Protein AF-A0A9P9CUK7-F1 (afdb_monomer_lite)

Structure (mmCIF, N/CA/C/O backbone):
data_AF-A0A9P9CUK7-F1
#
_entry.id   AF-A0A9P9CUK7-F1
#
loop_
_atom_site.group_PDB
_atom_site.id
_atom_site.type_symbol
_atom_site.label_atom_id
_atom_site.label_alt_id
_atom_site.label_comp_id
_atom_site.label_asym_id
_atom_site.label_entity_id
_atom_site.label_seq_id
_atom_site.pdbx_PDB_ins_code
_atom_site.Cartn_x
_atom_site.Cartn_y
_atom_site.Cartn_z
_atom_site.occupancy
_atom_site.B_iso_or_equiv
_atom_site.auth_seq_id
_atom_site.auth_comp_id
_atom_site.auth_asym_id
_atom_site.auth_atom_id
_atom_site.pdbx_PDB_model_num
ATOM 1 N N . MET A 1 1 ? -12.117 -44.014 54.630 1.00 47.19 1 MET A N 1
ATOM 2 C CA . MET A 1 1 ? -13.320 -44.557 55.312 1.00 47.19 1 MET A CA 1
ATOM 3 C C . MET A 1 1 ? -13.953 -43.583 56.333 1.00 47.19 1 MET A C 1
ATOM 5 O O . MET A 1 1 ? -14.664 -44.029 57.219 1.00 47.19 1 MET A O 1
ATOM 9 N N . ALA A 1 2 ? -13.797 -42.255 56.183 1.00 46.41 2 ALA A N 1
ATOM 10 C CA . ALA A 1 2 ? -14.260 -41.249 57.161 1.00 46.41 2 ALA A CA 1
ATOM 11 C C . ALA A 1 2 ? -15.352 -40.282 56.634 1.00 46.41 2 ALA A C 1
ATOM 13 O O . ALA A 1 2 ? -15.644 -39.270 57.258 1.00 46.41 2 ALA A O 1
ATOM 14 N N . PHE A 1 3 ? -15.984 -40.589 55.494 1.00 41.88 3 PHE A N 1
ATOM 15 C CA . PHE A 1 3 ? -16.965 -39.703 54.836 1.00 41.88 3 PHE A CA 1
ATOM 16 C C . PHE A 1 3 ? -18.439 -40.100 55.034 1.00 41.88 3 PHE A C 1
ATOM 18 O O . PHE A 1 3 ? -19.334 -39.423 54.536 1.00 41.88 3 PHE A O 1
ATOM 25 N N . ARG A 1 4 ? -18.734 -41.184 55.767 1.00 44.19 4 ARG A N 1
ATOM 26 C CA . ARG A 1 4 ? -20.118 -41.675 55.943 1.00 44.19 4 ARG A CA 1
ATOM 27 C C . ARG A 1 4 ? -20.841 -41.156 57.195 1.00 44.19 4 ARG A C 1
ATOM 29 O O . ARG A 1 4 ? -22.051 -41.339 57.292 1.00 44.19 4 ARG A O 1
ATOM 36 N N . CYS A 1 5 ? -20.164 -40.451 58.109 1.00 44.69 5 CYS A N 1
ATOM 37 C CA . CYS A 1 5 ? -20.795 -39.952 59.344 1.00 44.69 5 CYS A CA 1
ATOM 38 C C . CYS A 1 5 ? -21.352 -38.519 59.261 1.00 44.69 5 CYS A C 1
ATOM 40 O O . CYS A 1 5 ? -22.267 -38.185 60.012 1.00 44.69 5 CYS A O 1
ATOM 42 N N . THR A 1 6 ? -20.906 -37.679 58.324 1.00 51.06 6 THR A N 1
ATOM 43 C CA . THR A 1 6 ? -21.360 -36.276 58.221 1.00 51.06 6 THR A CA 1
ATOM 44 C C . THR A 1 6 ? -22.703 -36.110 57.498 1.00 51.06 6 THR A C 1
ATOM 46 O O . THR A 1 6 ? -23.453 -35.180 57.795 1.00 51.06 6 THR A O 1
ATOM 49 N N . ALA A 1 7 ? -23.094 -37.050 56.630 1.00 51.31 7 ALA A N 1
ATOM 50 C CA . ALA A 1 7 ? -24.355 -36.967 55.884 1.00 51.31 7 ALA A CA 1
ATOM 51 C C . ALA A 1 7 ? -25.614 -37.152 56.763 1.00 51.31 7 ALA A C 1
ATOM 53 O O . ALA A 1 7 ? -26.655 -36.544 56.504 1.00 51.31 7 ALA A O 1
ATOM 54 N N . ARG A 1 8 ? -25.536 -37.940 57.849 1.00 54.41 8 ARG A N 1
ATOM 55 C CA . ARG A 1 8 ? -26.685 -38.172 58.752 1.00 54.41 8 ARG A CA 1
ATOM 56 C C . ARG A 1 8 ? -26.990 -36.983 59.671 1.00 54.41 8 ARG A C 1
ATOM 58 O O . ARG A 1 8 ? -28.154 -36.784 60.020 1.00 54.41 8 ARG A O 1
ATOM 65 N N . ALA A 1 9 ? -25.992 -36.169 60.019 1.00 56.12 9 ALA A N 1
ATOM 66 C CA . ALA A 1 9 ? -26.190 -34.976 60.846 1.00 56.12 9 ALA A CA 1
ATOM 67 C C . ALA A 1 9 ? -26.910 -33.851 60.075 1.00 56.12 9 ALA A C 1
ATOM 69 O O . ALA A 1 9 ? -27.809 -33.201 60.613 1.00 56.12 9 ALA A O 1
ATOM 70 N N . VAL A 1 10 ? -26.601 -33.686 58.783 1.00 60.19 10 VAL A N 1
ATOM 71 C CA . VAL A 1 10 ? -27.234 -32.669 57.922 1.00 60.19 10 VAL A CA 1
ATOM 72 C C . VAL A 1 10 ? -28.716 -32.979 57.670 1.00 60.19 10 VAL A C 1
ATOM 74 O O . VAL A 1 10 ? -29.555 -32.076 57.702 1.00 60.19 10 VAL A O 1
ATOM 77 N N . LEU A 1 11 ? -29.076 -34.257 57.505 1.00 58.12 11 LEU A N 1
ATOM 78 C CA . LEU A 1 11 ? -30.470 -34.671 57.292 1.00 58.12 11 LEU A CA 1
ATOM 79 C C . LEU A 1 11 ? -31.356 -34.465 58.533 1.00 58.12 11 LEU A C 1
ATOM 81 O O . LEU A 1 11 ? -32.484 -33.982 58.400 1.00 58.12 11 LEU A O 1
ATOM 85 N N . ARG A 1 12 ? -30.843 -34.724 59.747 1.00 57.66 12 ARG A N 1
ATOM 86 C CA . ARG A 1 12 ? -31.597 -34.455 60.989 1.00 57.66 12 ARG A CA 1
ATOM 87 C C . ARG A 1 12 ? -31.818 -32.961 61.222 1.00 57.66 12 ARG A C 1
ATOM 89 O O . ARG A 1 12 ? -32.903 -32.576 61.654 1.00 57.66 12 ARG A O 1
ATOM 96 N N . HIS A 1 13 ? -30.854 -32.113 60.857 1.00 57.06 13 HIS A N 1
ATOM 97 C CA . HIS A 1 13 ? -30.994 -30.661 60.996 1.00 57.06 13 HIS A CA 1
ATOM 98 C C . HIS A 1 13 ? -32.014 -30.056 60.007 1.00 57.06 13 HIS A C 1
ATOM 100 O O . HIS A 1 13 ? -32.641 -29.028 60.298 1.00 57.06 13 HIS A O 1
ATOM 106 N N . GLN A 1 14 ? -32.236 -30.693 58.850 1.00 57.50 14 GLN A N 1
ATOM 107 C CA . GLN A 1 14 ? -33.296 -30.279 57.925 1.00 57.50 14 GLN A CA 1
ATOM 108 C C . GLN A 1 14 ? -34.700 -30.697 58.388 1.00 57.50 14 GLN A C 1
ATOM 110 O O . GLN A 1 14 ? -35.652 -29.937 58.187 1.00 57.50 14 GLN A O 1
ATOM 115 N N . GLN A 1 15 ? -34.856 -31.854 59.040 1.00 58.97 15 GLN A N 1
ATOM 116 C CA . GLN A 1 15 ? -36.168 -32.315 59.515 1.00 58.97 15 GLN A CA 1
ATOM 117 C C . GLN A 1 15 ? -36.706 -31.483 60.692 1.00 58.97 15 GLN A C 1
ATOM 119 O O . GLN A 1 15 ? -37.885 -31.116 60.682 1.00 58.97 15 GLN A O 1
ATOM 124 N N . THR A 1 16 ? -35.864 -31.069 61.644 1.00 56.38 16 THR A N 1
ATOM 125 C CA . THR A 1 16 ? -36.287 -30.172 62.741 1.00 56.38 16 THR A CA 1
ATOM 126 C C . THR A 1 16 ? -36.657 -28.770 62.250 1.00 56.38 16 THR A C 1
ATOM 128 O O . THR A 1 16 ? -37.641 -28.196 62.724 1.00 56.38 16 THR A O 1
ATOM 131 N N . ARG A 1 17 ? -35.979 -28.238 61.219 1.00 54.94 17 ARG A N 1
ATOM 132 C CA . ARG A 1 17 ? -36.380 -26.964 60.583 1.00 54.94 17 ARG A CA 1
ATOM 133 C C . ARG A 1 17 ? -37.749 -27.037 59.897 1.00 54.94 17 ARG A C 1
ATOM 135 O O . ARG A 1 17 ? -38.489 -26.052 59.925 1.00 54.94 17 ARG A O 1
ATOM 142 N N . ARG A 1 18 ? -38.115 -28.178 59.298 1.00 57.00 18 ARG A N 1
ATOM 143 C CA . ARG A 1 18 ? -39.429 -28.351 58.643 1.00 57.00 18 ARG A CA 1
ATOM 144 C C . ARG A 1 18 ? -40.579 -28.391 59.655 1.00 57.00 18 ARG A C 1
ATOM 146 O O . ARG A 1 18 ? -41.615 -27.773 59.410 1.00 57.00 18 ARG A O 1
ATOM 153 N N . SER A 1 19 ? -40.365 -29.023 60.809 1.00 56.38 19 SER A N 1
ATOM 154 C CA . SER A 1 19 ? -41.327 -29.061 61.922 1.00 56.38 19 SER A CA 1
ATOM 155 C C . SER A 1 19 ? -41.614 -27.662 62.496 1.00 56.38 19 SER A C 1
ATOM 157 O O . SER A 1 19 ? -42.775 -27.256 62.623 1.00 56.38 19 SER A O 1
ATOM 159 N N . LEU A 1 20 ? -40.570 -26.856 62.735 1.00 53.84 20 LEU A N 1
ATOM 160 C CA . LEU A 1 20 ? -40.728 -25.507 63.296 1.00 53.84 20 LEU A CA 1
ATOM 161 C C . LEU A 1 20 ? -41.425 -24.531 62.328 1.00 53.84 20 LEU A C 1
ATOM 163 O O . LEU A 1 20 ? -42.227 -23.687 62.739 1.00 53.84 20 LEU A O 1
ATOM 167 N N . HIS A 1 21 ? -41.173 -24.665 61.021 1.00 54.78 21 HIS A N 1
ATOM 168 C CA . HIS A 1 21 ? -41.799 -23.812 60.010 1.00 54.78 21 HIS A CA 1
ATOM 169 C C . HIS A 1 21 ? -43.308 -24.039 59.857 1.00 54.78 21 HIS A C 1
ATOM 171 O O . HIS A 1 21 ? -44.014 -23.099 59.473 1.00 54.78 21 HIS A O 1
ATOM 177 N N . HIS A 1 22 ? -43.811 -25.237 60.173 1.00 55.25 22 HIS A N 1
ATOM 178 C CA . HIS A 1 22 ? -45.244 -25.526 60.125 1.00 55.25 22 HIS A CA 1
ATOM 179 C C . HIS A 1 22 ? -46.014 -24.871 61.280 1.00 55.25 22 HIS A C 1
ATOM 181 O O . HIS A 1 22 ? -47.102 -24.342 61.045 1.00 55.25 22 HIS A O 1
ATOM 187 N N . ARG A 1 23 ? -45.438 -24.797 62.490 1.00 54.28 23 ARG A N 1
ATOM 188 C CA . ARG A 1 23 ? -46.083 -24.117 63.633 1.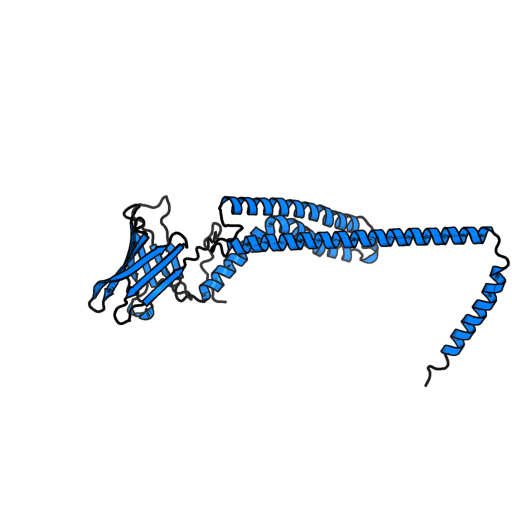00 54.28 23 ARG A CA 1
ATOM 189 C C . ARG A 1 23 ? -46.063 -22.590 63.503 1.00 54.28 23 ARG A C 1
ATOM 191 O O . ARG A 1 23 ? -47.084 -21.948 63.725 1.00 54.28 23 ARG A O 1
ATOM 198 N N . LEU A 1 24 ? -44.976 -21.999 63.003 1.00 54.16 24 LEU A N 1
ATOM 199 C CA . LEU A 1 24 ? -44.890 -20.543 62.781 1.00 54.16 24 LEU A CA 1
ATOM 200 C C . LEU A 1 24 ? -45.709 -20.034 61.579 1.00 54.16 24 LEU A C 1
ATOM 202 O O . LEU A 1 24 ? -45.851 -18.825 61.393 1.00 54.16 24 LEU A O 1
ATOM 206 N N . ARG A 1 25 ? -46.245 -20.922 60.731 1.00 51.91 25 ARG A N 1
ATOM 207 C CA . ARG A 1 25 ? -47.109 -20.535 59.601 1.00 51.91 25 ARG A CA 1
ATOM 208 C C . ARG A 1 25 ? -48.570 -20.314 59.997 1.00 51.91 25 ARG A C 1
ATOM 210 O O . ARG A 1 25 ? -49.259 -19.626 59.245 1.00 51.91 25 ARG A O 1
ATOM 217 N N . ARG A 1 26 ? -49.027 -20.857 61.133 1.00 52.88 26 ARG A N 1
ATOM 218 C CA . ARG A 1 26 ? -50.440 -20.788 61.546 1.00 52.88 26 ARG A CA 1
ATOM 219 C C . ARG A 1 26 ? -50.841 -19.476 62.234 1.00 52.88 26 ARG A C 1
ATOM 221 O O . ARG A 1 26 ? -51.997 -19.110 62.115 1.00 52.88 26 ARG A O 1
ATOM 228 N N . ASN A 1 27 ? -49.895 -18.714 62.798 1.00 52.06 27 ASN A N 1
ATOM 229 C CA . ASN A 1 27 ? -50.180 -17.448 63.506 1.00 52.06 27 ASN A CA 1
ATOM 230 C C . ASN A 1 27 ? -49.677 -16.175 62.798 1.00 52.06 27 ASN A C 1
ATOM 232 O O . ASN A 1 27 ? -49.555 -15.121 63.418 1.00 52.06 27 ASN A O 1
ATOM 236 N N . ARG A 1 28 ? -49.357 -16.224 61.496 1.00 51.94 28 ARG A N 1
ATOM 237 C CA . ARG A 1 28 ? -48.971 -14.997 60.775 1.00 51.94 28 ARG A CA 1
ATOM 238 C C . ARG A 1 28 ? -50.203 -14.187 60.406 1.00 51.94 28 ARG A C 1
ATOM 240 O O . ARG A 1 28 ? -50.990 -14.628 59.570 1.00 51.94 28 ARG A O 1
ATOM 247 N N . SER A 1 29 ? -50.306 -12.995 60.990 1.00 56.12 29 SER A N 1
ATOM 248 C CA . SER A 1 2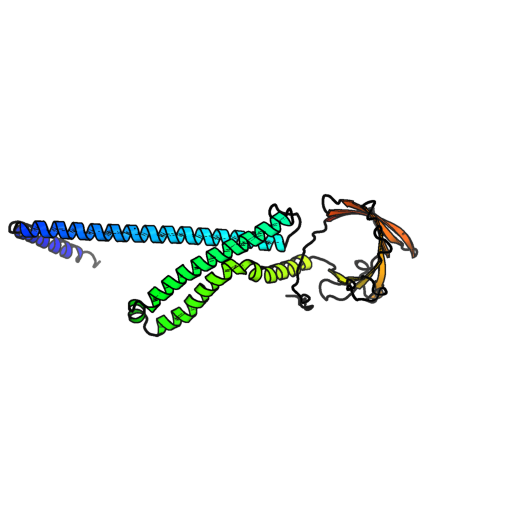9 ? -51.368 -12.040 60.693 1.00 56.12 29 SER A CA 1
ATOM 249 C C . SER A 1 29 ? -51.468 -11.764 59.178 1.00 56.12 29 SER A C 1
ATOM 251 O O . SER A 1 29 ? -50.454 -11.817 58.462 1.00 56.12 29 SER A O 1
ATOM 253 N N . PRO A 1 30 ? -52.672 -11.452 58.662 1.00 60.62 30 PRO A N 1
ATOM 254 C CA . PRO A 1 30 ? -52.911 -11.142 57.248 1.00 60.62 30 PRO A CA 1
ATOM 255 C C . PRO A 1 30 ? -51.929 -10.110 56.662 1.00 60.62 30 PRO A C 1
ATOM 257 O O . PRO A 1 30 ? -51.546 -10.206 55.492 1.00 60.62 30 PRO A O 1
ATOM 260 N N . SER A 1 31 ? -51.423 -9.186 57.488 1.00 63.22 31 SER A N 1
ATOM 261 C CA . SER A 1 31 ? -50.477 -8.145 57.071 1.00 63.22 31 SER A CA 1
ATOM 262 C C . SER A 1 31 ? -49.098 -8.689 56.659 1.00 63.22 31 SER A C 1
ATOM 264 O O . SER A 1 31 ? -48.480 -8.169 55.726 1.00 63.22 31 SER A O 1
ATOM 266 N N . GLN A 1 32 ? -48.625 -9.796 57.250 1.00 60.81 32 GLN A N 1
ATOM 267 C CA . GLN A 1 32 ? -47.345 -10.410 56.863 1.00 60.81 32 GLN A CA 1
ATOM 268 C C . GLN A 1 32 ? -47.414 -11.164 55.526 1.00 60.81 32 GLN A C 1
ATOM 270 O O . GLN A 1 32 ? -46.393 -11.287 54.839 1.00 60.81 32 GLN A O 1
ATOM 275 N N . ARG A 1 33 ? -48.593 -11.663 55.120 1.00 63.50 33 ARG A N 1
ATOM 276 C CA . ARG A 1 33 ? -48.770 -12.271 53.786 1.00 63.50 33 ARG A CA 1
ATOM 277 C C . ARG A 1 33 ? -48.726 -11.215 52.681 1.00 63.50 33 ARG A C 1
ATOM 279 O O . ARG A 1 33 ? -48.131 -11.485 51.639 1.00 63.50 33 ARG A O 1
ATOM 286 N N . SER A 1 34 ? -49.266 -10.021 52.931 1.00 71.50 34 SER A N 1
ATOM 287 C CA . SER A 1 34 ? -49.210 -8.897 51.987 1.00 71.50 34 SER A CA 1
ATOM 288 C C . SER A 1 34 ? -47.770 -8.410 51.758 1.00 71.50 34 SER A C 1
ATOM 290 O O . SER A 1 34 ? -47.295 -8.400 50.621 1.00 71.50 34 SER A O 1
ATOM 292 N N . ARG A 1 35 ? -46.996 -8.169 52.831 1.00 76.38 35 ARG A N 1
ATOM 293 C CA . ARG A 1 35 ? -45.585 -7.731 52.718 1.00 76.38 35 ARG A CA 1
ATOM 294 C C . ARG A 1 35 ? -44.698 -8.699 51.923 1.00 76.38 35 ARG A C 1
ATOM 296 O O . ARG A 1 35 ? -43.815 -8.266 51.187 1.00 76.38 35 ARG A O 1
ATOM 303 N N . ARG A 1 36 ? -44.940 -10.012 52.020 1.00 77.50 36 ARG A N 1
ATOM 304 C CA . ARG A 1 36 ? -44.187 -11.020 51.246 1.00 77.50 36 ARG A CA 1
ATOM 305 C C . ARG A 1 36 ? -44.510 -11.004 49.754 1.00 77.50 36 ARG A C 1
ATOM 307 O O . ARG A 1 36 ? -43.610 -11.268 48.962 1.00 77.50 36 ARG A O 1
ATOM 314 N N . LYS A 1 37 ? -45.757 -10.712 49.370 1.00 79.19 37 LYS A N 1
ATOM 315 C CA . LYS A 1 37 ? -46.128 -10.558 47.955 1.00 79.19 37 LYS A CA 1
ATOM 316 C C . LYS A 1 37 ? -45.458 -9.316 47.362 1.00 79.19 37 LYS A C 1
ATOM 318 O O . LYS A 1 37 ? -44.802 -9.434 46.335 1.00 79.19 37 LYS A O 1
ATOM 323 N N . VAL A 1 38 ? -45.501 -8.188 48.077 1.00 82.69 38 VAL A N 1
ATOM 324 C CA . VAL A 1 38 ? -44.847 -6.934 47.656 1.00 82.69 38 VAL A CA 1
ATOM 325 C C . VAL A 1 38 ? -43.331 -7.109 47.513 1.00 82.69 38 VAL A C 1
ATOM 327 O O . VAL A 1 38 ? -42.762 -6.731 46.494 1.00 82.69 38 VAL A O 1
ATOM 330 N N . SER A 1 39 ? -42.672 -7.763 48.476 1.00 85.56 39 SER A N 1
ATOM 331 C CA . SER A 1 39 ? -41.228 -8.035 48.404 1.00 85.56 39 SER A CA 1
ATOM 332 C C . SER A 1 39 ? -40.845 -8.926 47.212 1.00 85.56 39 SER A C 1
ATOM 334 O O . SER A 1 39 ? -39.861 -8.634 46.533 1.00 85.56 39 SER A O 1
ATOM 336 N N . ARG A 1 40 ? -41.639 -9.965 46.907 1.00 83.56 40 ARG A N 1
ATOM 337 C CA . ARG A 1 40 ? -41.408 -10.832 45.736 1.00 83.56 40 ARG A CA 1
ATOM 338 C C . ARG A 1 40 ? -41.605 -10.095 44.413 1.00 83.56 40 ARG A C 1
ATOM 340 O O . ARG A 1 40 ? -40.818 -10.288 43.488 1.00 83.56 40 ARG A O 1
ATOM 347 N N . GLN A 1 41 ? -42.619 -9.240 44.329 1.00 88.19 41 GLN A N 1
ATOM 348 C CA . GLN A 1 41 ? -42.867 -8.433 43.135 1.00 88.19 41 GLN A CA 1
ATOM 349 C C . GLN A 1 41 ? -41.724 -7.437 42.901 1.00 88.19 41 GLN A C 1
ATOM 351 O O . GLN A 1 41 ? -41.243 -7.290 41.782 1.00 88.19 41 GLN A O 1
ATOM 356 N N . LEU A 1 42 ? -41.202 -6.836 43.976 1.00 89.31 42 LEU A N 1
ATOM 357 C CA . LEU A 1 42 ? -40.056 -5.935 43.899 1.00 89.31 42 LEU A CA 1
ATOM 358 C C . LEU A 1 42 ? -38.777 -6.653 43.429 1.00 89.31 42 LEU A C 1
ATOM 360 O O . LEU A 1 42 ? -38.028 -6.092 42.630 1.00 89.31 42 LEU A O 1
ATOM 364 N N . SER A 1 43 ? -38.526 -7.889 43.886 1.00 86.94 43 SER A N 1
ATOM 365 C CA . SER A 1 43 ? -37.370 -8.677 43.428 1.00 86.94 43 SER A CA 1
ATOM 366 C C . SER A 1 43 ? -37.483 -9.095 41.961 1.00 86.94 43 SER A C 1
ATOM 368 O O . SER A 1 43 ? -36.488 -9.030 41.244 1.00 86.94 43 SER A O 1
ATOM 370 N N . LEU A 1 44 ? -38.684 -9.457 41.494 1.00 88.75 44 LEU A N 1
ATOM 371 C CA . LEU A 1 44 ? -38.923 -9.789 40.084 1.00 88.75 44 LEU A CA 1
ATOM 372 C C . LEU A 1 44 ? -38.718 -8.563 39.184 1.00 88.75 44 LEU A C 1
ATOM 374 O O . LEU A 1 44 ? -37.993 -8.647 38.198 1.00 88.75 44 LEU A O 1
ATOM 378 N N . ASN A 1 45 ? -39.234 -7.397 39.586 1.00 90.00 45 ASN A N 1
ATOM 379 C CA . ASN A 1 45 ? -39.037 -6.146 38.846 1.00 90.00 45 ASN A CA 1
ATOM 380 C C . ASN A 1 45 ? -37.569 -5.682 38.825 1.00 90.00 45 ASN A C 1
ATOM 382 O O . ASN A 1 45 ? -37.166 -4.955 37.916 1.00 90.00 45 ASN A O 1
ATOM 386 N N . ARG A 1 46 ? -36.756 -6.049 39.829 1.00 86.50 46 ARG A N 1
ATOM 387 C CA . ARG A 1 46 ? -35.301 -5.820 39.796 1.00 86.50 46 ARG A CA 1
ATOM 388 C C . ARG A 1 46 ? -34.613 -6.780 38.829 1.00 86.50 46 ARG A C 1
ATOM 390 O O . ARG A 1 46 ? -33.841 -6.315 38.003 1.00 86.50 46 ARG A O 1
ATOM 397 N N . LEU A 1 47 ? -34.927 -8.076 38.884 1.00 87.00 47 LEU A N 1
ATOM 398 C CA . LEU A 1 47 ? -34.353 -9.079 37.978 1.00 87.00 47 LEU A CA 1
ATOM 399 C C . LEU A 1 47 ? -34.681 -8.786 36.511 1.00 87.00 47 LEU A C 1
ATOM 401 O O . LEU A 1 47 ? -33.795 -8.854 35.668 1.00 87.00 47 LEU A O 1
ATOM 405 N N . GLN A 1 48 ? -35.917 -8.386 36.208 1.00 90.56 48 GLN A N 1
ATOM 406 C CA . GLN A 1 48 ? -36.312 -8.035 34.844 1.00 90.56 48 GLN A CA 1
ATOM 407 C C . GLN A 1 48 ? -35.553 -6.806 34.323 1.00 90.56 48 GLN A C 1
ATOM 409 O O . GLN A 1 48 ? -35.075 -6.828 33.194 1.00 90.56 48 GLN A O 1
ATOM 414 N N . ARG A 1 49 ? -35.365 -5.768 35.154 1.00 86.81 49 ARG A N 1
ATOM 415 C CA . ARG A 1 49 ? -34.557 -4.591 34.784 1.00 86.81 49 ARG A CA 1
ATOM 416 C C . ARG A 1 49 ? -33.084 -4.928 34.574 1.00 86.81 49 ARG A C 1
ATOM 418 O O . ARG A 1 49 ? -32.480 -4.414 33.641 1.00 86.81 49 ARG A O 1
ATOM 425 N N . VAL A 1 50 ? -32.522 -5.799 35.412 1.00 87.50 50 VAL A N 1
ATOM 426 C CA . VAL A 1 50 ? -31.138 -6.271 35.261 1.00 87.50 50 VAL A CA 1
ATOM 427 C C . VAL A 1 50 ? -30.996 -7.060 33.959 1.00 87.50 50 VAL A C 1
ATOM 429 O O . VAL A 1 50 ? -30.128 -6.736 33.157 1.00 87.50 50 VAL A O 1
ATOM 432 N N . ASN A 1 51 ? -31.888 -8.018 33.694 1.00 86.38 51 ASN A N 1
ATOM 433 C CA . ASN A 1 51 ? -31.860 -8.813 32.464 1.00 86.38 51 ASN A CA 1
ATOM 434 C C . ASN A 1 51 ? -32.022 -7.946 31.210 1.00 86.38 51 ASN A C 1
ATOM 436 O O . ASN A 1 51 ? -31.312 -8.154 30.231 1.00 86.38 51 ASN A O 1
ATOM 440 N N . GLN A 1 52 ? -32.909 -6.948 31.245 1.00 87.69 52 GLN A N 1
ATOM 441 C CA . GLN A 1 52 ? -33.082 -6.010 30.138 1.00 87.69 52 GLN A CA 1
ATOM 442 C C . GLN A 1 52 ? -31.827 -5.151 29.919 1.00 87.69 52 GLN A C 1
ATOM 444 O O . GLN A 1 52 ? -31.389 -4.983 28.784 1.00 87.69 52 GLN A O 1
ATOM 449 N N . GLY A 1 53 ? -31.205 -4.657 30.994 1.00 83.62 53 GLY A N 1
ATOM 450 C CA . GLY A 1 53 ? -29.946 -3.914 30.910 1.00 83.62 53 GLY A CA 1
ATOM 451 C C . GLY A 1 53 ? -28.806 -4.750 30.325 1.00 83.62 53 GLY A C 1
ATOM 452 O O . GLY A 1 53 ? -28.096 -4.283 29.437 1.00 83.62 53 GLY A O 1
ATOM 453 N N . VAL A 1 54 ? -28.676 -6.006 30.762 1.00 85.06 54 VAL A N 1
ATOM 454 C CA . VAL A 1 54 ? -27.683 -6.949 30.226 1.00 85.06 54 VAL A CA 1
ATOM 455 C C . VAL A 1 54 ? -27.937 -7.220 28.743 1.00 85.06 54 VAL A C 1
ATOM 457 O O . VAL A 1 54 ? -27.003 -7.151 27.950 1.00 85.06 54 VAL A O 1
ATOM 460 N N . PHE A 1 55 ? -29.189 -7.461 28.344 1.00 90.25 55 PHE A N 1
ATOM 461 C CA . PHE A 1 55 ? -29.542 -7.681 26.941 1.00 90.25 55 PHE A CA 1
ATOM 462 C C . PHE A 1 55 ? -29.164 -6.484 26.055 1.00 90.25 55 PHE A C 1
ATOM 464 O O . PHE A 1 55 ? -28.519 -6.664 25.023 1.00 90.25 55 PHE A O 1
ATOM 471 N N . HIS A 1 56 ? -29.493 -5.258 26.476 1.00 84.00 56 HIS A N 1
ATOM 472 C CA . HIS A 1 56 ? -29.122 -4.050 25.736 1.00 84.00 56 HIS A CA 1
ATOM 473 C C . HIS A 1 56 ? -27.603 -3.855 25.652 1.00 84.00 56 HIS A C 1
ATOM 475 O O . HIS A 1 56 ? -27.101 -3.488 24.591 1.00 84.00 56 HIS A O 1
ATOM 481 N N . ALA A 1 57 ? -26.866 -4.132 26.730 1.00 82.81 57 ALA A N 1
ATOM 482 C CA . ALA A 1 57 ? -25.408 -4.042 26.732 1.00 82.81 57 ALA A CA 1
ATOM 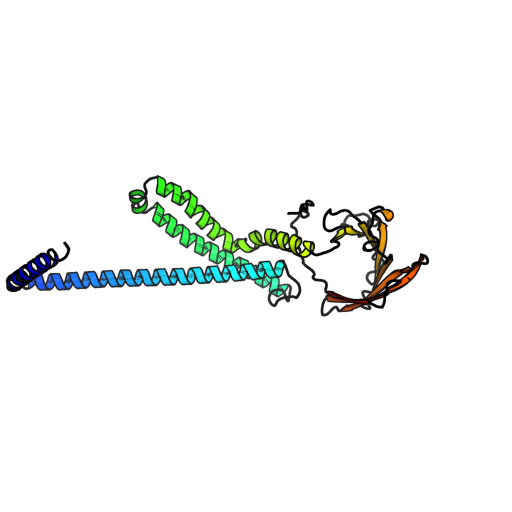483 C C . ALA A 1 57 ? -24.771 -5.041 25.753 1.00 82.81 57 ALA A C 1
ATOM 485 O O . ALA A 1 57 ? -23.902 -4.664 24.969 1.00 82.81 57 ALA A O 1
ATOM 486 N N . VAL A 1 58 ? -25.240 -6.293 25.746 1.00 87.75 58 VAL A N 1
ATOM 487 C CA . VAL A 1 58 ? -24.760 -7.322 24.811 1.00 87.75 58 VAL A CA 1
ATOM 488 C C . VAL A 1 58 ? -25.074 -6.935 23.365 1.00 87.75 58 VAL A C 1
ATOM 490 O O . VAL A 1 58 ? -24.193 -7.012 22.514 1.00 87.75 58 VAL A O 1
ATOM 493 N N . ALA A 1 59 ? -26.290 -6.462 23.081 1.00 88.25 59 ALA A N 1
ATOM 494 C CA . ALA A 1 59 ? -26.669 -6.024 21.739 1.00 88.25 59 ALA A CA 1
ATOM 495 C C . ALA A 1 59 ? -25.807 -4.846 21.244 1.00 88.25 59 ALA A C 1
ATOM 497 O O . ALA A 1 59 ? -25.345 -4.862 20.104 1.00 88.25 59 ALA A O 1
ATOM 498 N N . MET A 1 60 ? -25.539 -3.858 22.105 1.00 85.94 60 MET A N 1
ATOM 499 C CA . MET A 1 60 ? -24.657 -2.732 21.776 1.00 85.94 60 MET A CA 1
ATOM 500 C C . MET A 1 60 ? -23.215 -3.179 21.524 1.00 85.94 60 MET A C 1
ATOM 502 O O . MET A 1 60 ? -22.598 -2.706 20.573 1.00 85.94 60 MET A O 1
ATOM 506 N N . LEU A 1 61 ? -22.690 -4.116 22.320 1.00 87.69 61 LEU A N 1
ATOM 507 C CA . LEU A 1 61 ? -21.355 -4.680 22.103 1.00 87.69 61 LEU A CA 1
ATOM 508 C C . LEU A 1 61 ? -21.263 -5.427 20.770 1.00 87.69 61 LEU A C 1
ATOM 510 O O . LEU A 1 61 ? -20.309 -5.225 20.025 1.00 87.69 61 LEU A O 1
ATOM 514 N N . LEU A 1 62 ? -22.257 -6.253 20.439 1.00 91.12 62 LEU A N 1
ATOM 515 C CA . LEU A 1 62 ? -22.289 -6.971 19.163 1.00 91.12 62 LEU A CA 1
ATOM 516 C C . LEU A 1 62 ? -22.353 -6.008 17.973 1.00 91.12 62 LEU A C 1
ATOM 518 O O . LEU A 1 62 ? -21.590 -6.167 17.022 1.00 91.12 62 LEU A O 1
ATOM 522 N N . ALA A 1 63 ? -23.210 -4.986 18.044 1.00 88.44 63 ALA A N 1
ATOM 523 C CA . ALA A 1 63 ? -23.283 -3.953 17.015 1.00 88.44 63 ALA A CA 1
ATOM 524 C C . ALA A 1 63 ? -21.943 -3.216 16.869 1.00 88.44 63 ALA A C 1
ATOM 526 O O . ALA A 1 63 ? -21.452 -3.036 15.756 1.00 88.44 63 ALA A O 1
ATOM 527 N N . TYR A 1 64 ? -21.314 -2.856 17.991 1.00 88.12 64 TYR A N 1
ATOM 528 C CA . TYR A 1 64 ? -20.011 -2.203 18.016 1.00 88.12 64 TYR A CA 1
ATOM 529 C C . TYR A 1 64 ? -18.920 -3.039 17.335 1.00 88.12 64 TYR A C 1
ATOM 531 O O . TYR A 1 64 ? -18.236 -2.545 16.439 1.00 88.12 64 TYR A O 1
ATOM 539 N N . PHE A 1 65 ? -18.787 -4.318 17.699 1.00 89.88 65 PHE A N 1
ATOM 540 C CA . PHE A 1 65 ? -17.825 -5.213 17.051 1.00 89.88 65 PHE A CA 1
ATOM 541 C C . PHE A 1 65 ? -18.126 -5.403 15.561 1.00 89.88 65 PHE A C 1
ATOM 543 O O . PHE A 1 65 ? -17.192 -5.454 14.763 1.00 89.88 65 PHE A O 1
ATOM 550 N N . GLY A 1 66 ? -19.404 -5.432 15.172 1.00 92.19 66 GLY A N 1
ATOM 551 C CA . GLY A 1 66 ? -19.818 -5.445 13.769 1.00 92.19 66 GLY A CA 1
ATOM 552 C C . GLY A 1 66 ? -19.320 -4.221 12.993 1.00 92.19 66 GLY A C 1
ATOM 553 O O . GLY A 1 66 ? -18.726 -4.373 11.926 1.00 92.19 66 GLY A O 1
ATOM 554 N N . PHE A 1 67 ? -19.477 -3.014 13.548 1.00 89.50 67 PHE A N 1
ATOM 555 C CA . PHE A 1 67 ? -18.962 -1.785 12.932 1.00 89.50 67 PHE A CA 1
ATOM 556 C C . PHE A 1 67 ? -17.433 -1.761 12.852 1.00 89.50 67 PHE A C 1
ATOM 558 O O . PHE A 1 67 ? -16.879 -1.367 11.826 1.00 89.50 67 PHE A O 1
ATOM 565 N N . MET A 1 68 ? -16.742 -2.225 13.896 1.00 90.38 68 MET A N 1
ATOM 566 C CA . MET A 1 68 ? -15.278 -2.316 13.893 1.00 90.38 68 MET A CA 1
ATOM 567 C C . MET A 1 68 ? -14.768 -3.315 12.846 1.00 90.38 68 MET A C 1
ATOM 569 O O . MET A 1 68 ? -13.796 -3.026 12.150 1.00 90.38 68 MET A O 1
ATOM 573 N N . ALA A 1 69 ? -15.437 -4.461 12.688 1.00 92.06 69 ALA A N 1
ATOM 574 C CA . ALA A 1 69 ? -15.107 -5.441 11.657 1.00 92.06 69 ALA A CA 1
ATOM 575 C C . ALA A 1 69 ? -15.345 -4.879 10.248 1.00 92.06 69 ALA A C 1
ATOM 577 O O . ALA A 1 69 ? -14.479 -5.007 9.384 1.00 92.06 69 ALA A O 1
ATOM 578 N N . ALA A 1 70 ? -16.471 -4.192 10.029 1.00 90.44 70 ALA A N 1
ATOM 579 C CA . ALA A 1 70 ? -16.751 -3.517 8.764 1.00 90.44 70 ALA A CA 1
ATOM 580 C C . ALA A 1 70 ? -15.677 -2.467 8.431 1.00 90.44 70 ALA A C 1
ATOM 582 O O . ALA A 1 70 ? -15.191 -2.429 7.302 1.00 90.44 70 ALA A O 1
ATOM 583 N N . GLN A 1 71 ? -15.242 -1.674 9.418 1.00 91.56 71 GLN A N 1
ATOM 584 C CA . GLN A 1 71 ? -14.161 -0.703 9.241 1.00 91.56 71 GLN A CA 1
ATOM 585 C C . GLN A 1 71 ? -12.831 -1.374 8.888 1.00 91.56 71 GLN A C 1
ATOM 587 O O . GLN A 1 71 ? -12.127 -0.913 7.991 1.00 91.56 71 GLN A O 1
ATOM 592 N N . ALA A 1 72 ? -12.486 -2.468 9.569 1.00 91.88 72 ALA A N 1
ATOM 593 C CA . ALA A 1 72 ? -11.268 -3.220 9.287 1.00 91.88 72 ALA A CA 1
ATOM 594 C C . ALA A 1 72 ? -11.262 -3.769 7.851 1.00 91.88 72 ALA A C 1
ATOM 596 O O . ALA A 1 72 ? -10.260 -3.638 7.151 1.00 91.88 72 ALA A O 1
ATOM 597 N N . VAL A 1 73 ? -12.394 -4.309 7.388 1.00 93.31 73 VAL A N 1
ATOM 598 C CA . VAL A 1 73 ? -12.573 -4.774 6.003 1.00 93.31 73 VAL A CA 1
ATOM 599 C C . VAL A 1 73 ? -12.430 -3.615 5.009 1.00 93.31 73 VAL A C 1
ATOM 601 O O . VAL A 1 73 ? -11.764 -3.756 3.984 1.00 93.31 73 VAL A O 1
ATOM 604 N N . TRP A 1 74 ? -12.985 -2.443 5.324 1.00 91.62 74 TRP A N 1
ATOM 605 C CA . TRP A 1 74 ? -12.867 -1.246 4.486 1.00 91.62 74 TRP A CA 1
ATOM 606 C C . TRP A 1 74 ? -11.414 -0.762 4.358 1.00 91.62 74 TRP A C 1
ATOM 608 O O . TRP A 1 74 ? -10.931 -0.470 3.260 1.00 91.62 74 TRP A O 1
ATOM 618 N N . ILE A 1 75 ? -10.686 -0.716 5.477 1.00 93.38 75 ILE A N 1
ATOM 619 C CA . ILE A 1 75 ? -9.259 -0.368 5.505 1.00 93.38 75 ILE A CA 1
ATOM 620 C C . ILE A 1 75 ? -8.446 -1.406 4.730 1.00 93.38 75 ILE A C 1
ATOM 622 O O . ILE A 1 75 ? -7.577 -1.029 3.946 1.00 93.38 75 ILE A O 1
ATOM 626 N N . TYR A 1 76 ? -8.746 -2.695 4.903 1.00 93.88 76 TYR A N 1
ATOM 627 C CA . TYR A 1 76 ? -8.086 -3.774 4.174 1.00 93.88 76 TYR A CA 1
ATOM 628 C C . TYR A 1 76 ? -8.191 -3.571 2.661 1.00 93.88 76 TYR A C 1
ATOM 630 O O . TYR A 1 76 ? -7.163 -3.497 1.996 1.00 93.88 76 TYR A O 1
ATOM 638 N N . PHE A 1 77 ? -9.400 -3.377 2.122 1.00 92.38 77 PHE A N 1
ATOM 639 C CA . PHE A 1 77 ? -9.579 -3.154 0.684 1.00 92.38 77 PHE A CA 1
ATOM 640 C C . PHE A 1 77 ? -8.913 -1.867 0.196 1.00 92.38 77 PHE A C 1
ATOM 642 O O . PHE A 1 77 ? -8.389 -1.843 -0.916 1.00 92.38 77 PHE A O 1
ATOM 649 N N . TYR A 1 78 ? -8.889 -0.806 1.010 1.00 91.19 78 TYR A N 1
ATOM 650 C CA . TYR A 1 78 ? -8.151 0.411 0.671 1.00 91.19 78 TYR A CA 1
ATOM 651 C C . TYR A 1 78 ? -6.652 0.129 0.519 1.00 91.19 78 TYR A C 1
ATOM 653 O O . TYR A 1 78 ? -6.053 0.505 -0.490 1.00 91.19 78 TYR A O 1
ATOM 661 N N . VAL A 1 79 ? -6.051 -0.528 1.515 1.00 91.00 79 VAL A N 1
ATOM 662 C CA . VAL A 1 79 ? -4.616 -0.835 1.540 1.00 91.00 79 VAL A CA 1
ATOM 663 C C . VAL A 1 79 ? -4.269 -1.789 0.404 1.00 91.00 79 VAL A C 1
ATOM 665 O O . VAL A 1 79 ? -3.397 -1.479 -0.397 1.00 91.00 79 VAL A O 1
ATOM 668 N N . ASP A 1 80 ? -4.999 -2.890 0.270 1.00 89.50 80 ASP A N 1
ATOM 669 C CA . ASP A 1 80 ? -4.782 -3.896 -0.767 1.00 89.50 80 ASP A CA 1
ATOM 670 C C . ASP A 1 80 ? -4.926 -3.320 -2.187 1.00 89.50 80 ASP A C 1
ATOM 672 O O . ASP A 1 80 ? -4.126 -3.618 -3.066 1.00 89.50 80 ASP A O 1
ATOM 676 N N . THR A 1 81 ? -5.887 -2.423 -2.419 1.00 86.00 81 THR A N 1
ATOM 677 C CA . THR A 1 81 ? -6.041 -1.745 -3.720 1.00 86.00 81 THR A CA 1
ATOM 678 C C . THR A 1 81 ? -4.957 -0.689 -3.967 1.00 86.00 81 THR A C 1
ATOM 680 O O . THR A 1 81 ? -4.616 -0.402 -5.111 1.00 86.00 81 THR A O 1
ATOM 683 N N . SER A 1 82 ? -4.404 -0.099 -2.905 1.00 84.12 82 SER A N 1
ATOM 684 C CA . SER A 1 82 ? -3.307 0.872 -3.011 1.00 84.12 82 SER A CA 1
ATOM 685 C C . SER A 1 82 ? -1.948 0.201 -3.237 1.00 84.12 82 SER A C 1
ATOM 687 O O . SER A 1 82 ? -1.060 0.815 -3.820 1.00 84.12 82 SER A O 1
ATOM 689 N N . VAL A 1 83 ? -1.783 -1.027 -2.744 1.00 80.94 83 VAL A N 1
ATOM 690 C CA . VAL A 1 83 ? -0.574 -1.852 -2.889 1.00 80.94 83 VAL A CA 1
ATOM 691 C C . VAL A 1 83 ? -0.608 -2.595 -4.229 1.00 80.94 83 VAL A C 1
ATOM 693 O O . VAL A 1 83 ? 0.362 -2.545 -4.973 1.00 80.94 83 VAL A O 1
ATOM 696 N N . HIS A 1 84 ? -1.760 -3.172 -4.588 1.00 78.19 84 HIS A N 1
ATOM 697 C CA . HIS A 1 84 ? -1.994 -3.900 -5.840 1.00 78.19 84 HIS A CA 1
ATOM 698 C C . HIS A 1 84 ? -3.079 -3.198 -6.678 1.00 78.19 84 HIS A C 1
ATOM 700 O O . HIS A 1 84 ? -4.239 -3.632 -6.706 1.00 78.19 84 HIS A O 1
ATOM 706 N N . PRO A 1 85 ? -2.759 -2.076 -7.342 1.00 65.56 85 PRO A N 1
ATOM 707 C CA . PRO A 1 85 ? -3.734 -1.337 -8.146 1.00 65.56 85 PRO A CA 1
ATOM 708 C C . PRO A 1 85 ? -4.110 -2.050 -9.455 1.00 65.56 85 PRO A C 1
ATOM 710 O O . PRO A 1 85 ? -5.149 -1.722 -10.032 1.00 65.56 85 PRO A O 1
ATOM 713 N N . ILE A 1 86 ? -3.299 -3.009 -9.913 1.00 65.75 86 ILE A N 1
ATOM 714 C CA . ILE A 1 86 ? -3.534 -3.809 -11.118 1.00 65.75 86 ILE A CA 1
ATOM 715 C C . ILE A 1 86 ? -3.626 -5.297 -10.733 1.00 65.75 86 ILE A C 1
ATOM 717 O O . ILE A 1 86 ? -2.833 -5.744 -9.910 1.00 65.75 86 ILE A O 1
ATOM 721 N N . PRO A 1 87 ? -4.571 -6.067 -11.309 1.00 70.69 87 PRO A N 1
ATOM 722 C CA . PRO A 1 87 ? -5.662 -5.598 -12.165 1.00 70.69 87 PRO A CA 1
ATOM 723 C C . PRO A 1 87 ? -6.645 -4.698 -11.392 1.00 70.69 87 PRO A C 1
ATOM 725 O O . PRO A 1 87 ? -6.837 -4.900 -10.189 1.00 70.69 87 PRO A O 1
ATOM 728 N N . PRO A 1 88 ? -7.287 -3.713 -12.053 1.00 69.31 88 PRO A N 1
ATOM 729 C CA . PRO A 1 88 ? -8.284 -2.876 -11.401 1.00 69.31 88 PRO A CA 1
ATOM 730 C C . PRO A 1 88 ? -9.400 -3.735 -10.795 1.00 69.31 88 PRO A C 1
ATOM 732 O O . PRO A 1 88 ? -10.114 -4.459 -11.488 1.00 69.31 88 PRO A O 1
ATOM 735 N N . LYS A 1 89 ? -9.561 -3.639 -9.480 1.00 82.69 89 LYS A N 1
ATOM 736 C CA . LYS A 1 89 ? -10.679 -4.185 -8.714 1.00 82.69 89 LYS A CA 1
ATOM 737 C C . LYS A 1 89 ? -11.911 -3.304 -8.925 1.00 82.69 89 LYS A C 1
ATOM 739 O O . LYS A 1 89 ? -11.838 -2.167 -9.395 1.00 82.69 89 LYS A O 1
ATOM 744 N N . PHE A 1 90 ? -13.082 -3.797 -8.522 1.00 84.19 90 PHE A N 1
ATOM 745 C CA . PHE A 1 90 ? -14.339 -3.046 -8.639 1.00 84.19 90 PHE A CA 1
ATOM 746 C C . PHE A 1 90 ? -14.229 -1.611 -8.077 1.00 84.19 90 PHE A C 1
ATOM 748 O O . PHE A 1 90 ? -14.698 -0.655 -8.701 1.00 84.19 90 PHE A O 1
ATOM 755 N N . ILE A 1 91 ? -13.527 -1.460 -6.950 1.00 83.38 91 ILE A N 1
ATOM 756 C CA . ILE A 1 91 ? -13.373 -0.211 -6.195 1.00 83.38 91 ILE A CA 1
ATOM 757 C C . ILE A 1 91 ? -12.486 0.823 -6.916 1.00 83.38 91 ILE A C 1
ATOM 759 O O . ILE A 1 91 ? -12.800 2.012 -6.882 1.00 83.38 91 ILE A O 1
ATOM 763 N N . ASN A 1 92 ? -11.416 0.404 -7.602 1.00 83.00 92 ASN A N 1
ATOM 764 C CA . ASN A 1 92 ? -10.507 1.294 -8.346 1.00 83.00 92 ASN A CA 1
ATOM 765 C C . ASN A 1 92 ? -10.665 1.213 -9.872 1.00 83.00 92 ASN A C 1
ATOM 767 O O . ASN A 1 92 ? -9.856 1.781 -10.599 1.00 83.00 92 ASN A O 1
ATOM 771 N N . SER A 1 93 ? -11.733 0.578 -10.362 1.00 79.00 93 SER A N 1
ATOM 772 C CA . SER A 1 93 ? -12.047 0.480 -11.796 1.00 79.00 93 SER A CA 1
ATOM 773 C C . SER A 1 93 ? -12.125 1.833 -12.516 1.00 79.00 93 SER A C 1
ATOM 775 O O . SER A 1 93 ? -11.873 1.909 -13.713 1.00 79.00 93 SER A O 1
ATOM 777 N N . THR A 1 94 ? -12.460 2.916 -11.805 1.00 79.06 94 THR A N 1
ATOM 778 C CA . THR A 1 94 ? -12.380 4.288 -12.328 1.00 79.06 94 THR A CA 1
ATOM 779 C C . THR A 1 94 ? -11.855 5.244 -11.261 1.00 79.06 94 THR A C 1
ATOM 781 O O . THR A 1 94 ? -12.065 5.033 -10.063 1.00 79.06 94 THR A O 1
ATOM 784 N N . LYS A 1 95 ? -11.247 6.361 -11.688 1.00 77.81 95 LYS A N 1
ATOM 785 C CA . LYS A 1 95 ? -10.801 7.435 -10.781 1.00 77.81 95 LYS A CA 1
ATOM 786 C C . LYS A 1 95 ? -11.945 7.976 -9.913 1.00 77.81 95 LYS A C 1
ATOM 788 O O . LYS A 1 95 ? -11.738 8.248 -8.734 1.00 77.81 95 LYS A O 1
ATOM 793 N N . ALA A 1 96 ? -13.147 8.106 -10.480 1.00 79.75 96 ALA A N 1
ATOM 794 C CA . ALA A 1 96 ? -14.325 8.586 -9.760 1.00 79.75 96 ALA A CA 1
ATOM 795 C C . ALA A 1 96 ? -14.764 7.608 -8.657 1.00 79.75 96 ALA A C 1
ATOM 797 O O . ALA A 1 96 ? -14.991 8.035 -7.526 1.00 79.75 96 ALA A O 1
ATOM 798 N N . ARG A 1 97 ? -14.813 6.298 -8.953 1.00 82.50 97 ARG A N 1
ATOM 799 C CA . ARG A 1 97 ? -15.132 5.258 -7.957 1.00 82.50 97 ARG A CA 1
ATOM 800 C C . ARG A 1 97 ? -14.100 5.205 -6.839 1.00 82.50 97 ARG A C 1
ATOM 802 O O . ARG A 1 97 ? -14.486 5.191 -5.674 1.00 82.50 97 ARG A O 1
ATOM 809 N N . TRP A 1 98 ? -12.814 5.274 -7.186 1.00 87.88 98 TRP A N 1
ATOM 810 C CA . TRP A 1 98 ? -11.745 5.332 -6.194 1.00 87.88 98 TRP A CA 1
ATOM 811 C C . TRP A 1 98 ? -11.887 6.561 -5.291 1.00 87.88 98 TRP A C 1
ATOM 813 O O . TRP A 1 98 ? -11.898 6.437 -4.071 1.00 87.88 98 TRP A O 1
ATOM 823 N N . SER A 1 99 ? -12.083 7.746 -5.874 1.00 84.94 99 SER A N 1
ATOM 824 C CA . SER A 1 99 ? -12.258 8.982 -5.104 1.00 84.94 99 SER A CA 1
ATOM 825 C C . SER A 1 99 ? -13.476 8.924 -4.177 1.00 84.94 99 SER A C 1
ATOM 827 O O . SER A 1 99 ? -13.384 9.347 -3.026 1.00 84.94 99 SER A O 1
ATOM 829 N N . ALA A 1 100 ? -14.604 8.390 -4.655 1.00 91.00 100 ALA A N 1
ATOM 830 C CA . ALA A 1 100 ? -15.815 8.229 -3.854 1.00 91.00 100 ALA A CA 1
ATOM 831 C C . ALA A 1 100 ? -15.605 7.237 -2.701 1.00 91.00 100 ALA A C 1
ATOM 833 O O . ALA A 1 100 ? -15.999 7.517 -1.571 1.00 91.00 100 ALA A O 1
ATOM 834 N N . TYR A 1 101 ? -14.934 6.113 -2.966 1.00 92.25 101 TYR A N 1
ATOM 835 C CA . TYR A 1 101 ? -14.592 5.119 -1.953 1.00 92.25 101 TYR A CA 1
ATOM 836 C C . TYR A 1 101 ? -13.713 5.705 -0.845 1.00 92.25 101 TYR A C 1
ATOM 838 O O . TYR A 1 101 ? -14.006 5.531 0.338 1.00 92.25 101 TYR A O 1
ATOM 846 N N . VAL A 1 102 ? -12.667 6.445 -1.223 1.00 90.31 102 VAL A N 1
ATOM 847 C CA . VAL A 1 102 ? -11.760 7.106 -0.277 1.00 90.31 102 VAL A CA 1
ATOM 848 C C . VAL A 1 102 ? -12.497 8.161 0.548 1.00 90.31 102 VAL A C 1
ATOM 850 O O . VAL A 1 102 ? -12.341 8.198 1.767 1.00 90.31 102 VAL A O 1
ATOM 853 N N . ALA A 1 103 ? -13.338 8.986 -0.083 1.00 92.62 103 ALA A N 1
ATOM 854 C CA . ALA A 1 103 ? -14.147 9.976 0.625 1.00 92.62 103 ALA A CA 1
ATOM 855 C C . ALA A 1 103 ? -15.102 9.317 1.633 1.00 92.62 103 ALA A C 1
ATOM 857 O O . ALA A 1 103 ? -15.153 9.730 2.792 1.00 92.62 103 ALA A O 1
ATOM 858 N N . PHE A 1 104 ? -15.809 8.259 1.226 1.00 93.19 104 PHE A N 1
ATOM 859 C CA . PHE A 1 104 ? -16.728 7.536 2.103 1.00 93.19 104 PHE A CA 1
ATOM 860 C C . PHE A 1 104 ? -16.001 6.878 3.279 1.00 93.19 104 PHE A C 1
ATOM 862 O O . PHE A 1 104 ? -16.471 6.968 4.410 1.00 93.19 104 PHE A O 1
ATOM 869 N N . MET A 1 105 ? -14.826 6.289 3.038 1.00 91.88 105 MET A N 1
ATOM 870 C CA . MET A 1 105 ? -13.985 5.720 4.091 1.00 91.88 105 MET A CA 1
ATOM 871 C C . MET A 1 105 ? -13.632 6.766 5.158 1.00 91.88 105 MET A C 1
ATOM 873 O O . MET A 1 105 ? -13.724 6.470 6.348 1.00 91.88 105 MET A O 1
ATOM 877 N N . TYR A 1 106 ? -13.270 7.992 4.759 1.00 90.50 106 TYR A N 1
ATOM 878 C CA . TYR A 1 106 ? -12.974 9.068 5.712 1.00 90.50 106 TYR A CA 1
ATOM 879 C C . TYR A 1 106 ? -14.208 9.549 6.468 1.00 90.50 106 TYR A C 1
ATOM 881 O O . TYR A 1 106 ? -14.130 9.745 7.678 1.00 90.50 106 TYR A O 1
ATOM 889 N N . VAL A 1 107 ? -15.343 9.722 5.786 1.00 93.06 107 VAL A N 1
ATOM 890 C CA . VAL A 1 107 ? -16.598 10.140 6.428 1.00 93.06 107 VAL A CA 1
ATOM 891 C C . VAL A 1 107 ? -17.046 9.097 7.451 1.00 93.06 107 VAL A C 1
ATOM 893 O O . VAL A 1 107 ? -17.304 9.432 8.605 1.00 93.06 107 VAL A O 1
ATOM 896 N N . PHE A 1 108 ? -17.088 7.825 7.056 1.00 91.94 108 PHE A N 1
ATOM 897 C CA . PHE A 1 108 ? -17.487 6.734 7.937 1.00 91.94 108 PHE A CA 1
ATOM 898 C C . PHE A 1 108 ? -16.489 6.539 9.089 1.00 91.94 108 PHE A C 1
ATOM 900 O O . PHE A 1 108 ? -16.898 6.428 10.245 1.00 91.94 108 PHE A O 1
ATOM 907 N N . GLY A 1 109 ? -15.185 6.604 8.800 1.00 92.62 109 GLY A N 1
ATOM 908 C CA . GLY A 1 109 ? -14.132 6.587 9.811 1.00 92.62 109 GLY A CA 1
ATOM 909 C C . GLY A 1 109 ? -14.285 7.716 10.831 1.00 92.62 109 GLY A C 1
ATOM 910 O O . GLY A 1 109 ? -14.230 7.457 12.027 1.00 92.62 109 GLY A O 1
ATOM 911 N N . ALA A 1 110 ? -14.563 8.946 10.387 1.00 92.94 110 ALA A N 1
ATOM 912 C CA . ALA A 1 110 ? -14.784 10.087 11.273 1.00 92.94 110 ALA A CA 1
ATOM 913 C C . ALA A 1 110 ? -16.024 9.910 12.162 1.00 92.94 110 ALA A C 1
ATOM 915 O O . ALA A 1 110 ? -15.959 10.172 13.363 1.00 92.94 110 ALA A O 1
ATOM 916 N N . LEU A 1 111 ? -17.142 9.425 11.610 1.00 92.69 111 LEU A N 1
ATOM 917 C CA . LEU A 1 111 ? -18.348 9.137 12.395 1.00 92.69 111 LEU A CA 1
ATOM 918 C C . LEU A 1 111 ? -18.084 8.071 13.467 1.00 92.69 111 LEU A C 1
ATOM 920 O O . LEU A 1 111 ? -18.493 8.242 14.617 1.00 92.69 111 LEU A O 1
ATOM 924 N N . LEU A 1 112 ? -17.357 7.004 13.119 1.00 92.12 112 LEU A N 1
ATOM 925 C CA . LEU A 1 112 ? -16.982 5.954 14.066 1.00 92.12 112 LEU A CA 1
ATOM 926 C C . LEU A 1 112 ? -15.997 6.468 15.127 1.00 92.12 112 LEU A C 1
ATOM 928 O O . LEU A 1 112 ? -16.125 6.116 16.298 1.00 92.12 112 LEU A O 1
ATOM 932 N N . SER A 1 113 ? -15.068 7.353 14.754 1.00 93.19 113 SER A N 1
ATOM 933 C CA . SER A 1 113 ? -14.201 8.066 15.696 1.00 93.19 113 SER A CA 1
ATOM 934 C C . SER A 1 113 ? -15.023 8.874 16.701 1.00 93.19 113 SER A C 1
ATOM 936 O O . SER A 1 113 ? -14.836 8.706 17.904 1.00 93.19 113 SER A O 1
ATOM 938 N N . PHE A 1 114 ? -15.981 9.692 16.253 1.00 92.12 114 PHE A N 1
ATOM 939 C CA . PHE A 1 114 ? -16.861 10.436 17.163 1.00 92.12 114 PHE A CA 1
ATOM 940 C C . PHE A 1 114 ? -17.654 9.507 18.085 1.00 92.12 114 PHE A C 1
ATOM 942 O O . PHE A 1 114 ? -17.706 9.741 19.291 1.00 92.12 114 PHE A O 1
ATOM 949 N N . PHE A 1 115 ? -18.218 8.423 17.549 1.00 90.50 115 PHE A N 1
ATOM 950 C CA . PHE A 1 115 ? -18.911 7.421 18.356 1.00 90.50 115 PHE A CA 1
ATOM 951 C C . PHE A 1 115 ? -17.994 6.821 19.435 1.00 90.50 115 PHE A C 1
ATOM 953 O O . PHE A 1 115 ? -18.371 6.769 20.606 1.00 90.50 115 PHE A O 1
ATOM 960 N N . ASN A 1 116 ? -16.766 6.447 19.068 1.00 90.94 116 ASN A N 1
ATOM 961 C CA . ASN A 1 116 ? -15.767 5.924 19.998 1.00 90.94 116 ASN A CA 1
ATOM 962 C C . ASN A 1 116 ? -15.390 6.946 21.065 1.00 90.94 116 ASN A C 1
ATOM 964 O O . ASN A 1 116 ? -15.296 6.587 22.236 1.00 90.94 116 ASN A O 1
ATOM 968 N N . PHE A 1 117 ? -15.231 8.217 20.698 1.00 88.50 117 PHE A N 1
ATOM 969 C CA . PHE A 1 117 ? -14.963 9.282 21.659 1.00 88.50 117 PHE A CA 1
ATOM 970 C C . PHE A 1 117 ? -16.059 9.372 22.724 1.00 88.50 117 PHE A C 1
ATOM 972 O O . PHE A 1 117 ? -15.753 9.393 23.914 1.00 88.50 117 PHE A O 1
ATOM 979 N N . PHE A 1 118 ? -17.333 9.366 22.322 1.00 88.75 118 PHE A N 1
ATOM 980 C CA . PHE A 1 118 ? -18.443 9.411 23.275 1.00 88.75 118 PHE A CA 1
ATOM 981 C C . PHE A 1 118 ? -18.543 8.135 24.112 1.00 88.75 118 PHE A C 1
ATOM 983 O O . PHE A 1 118 ? -18.721 8.218 25.327 1.00 88.75 118 PHE A O 1
ATOM 990 N N . LEU A 1 119 ? -18.389 6.959 23.497 1.00 87.75 119 LEU A N 1
ATOM 991 C CA . LEU A 1 119 ? -18.448 5.679 24.198 1.00 87.75 119 LEU A CA 1
ATOM 992 C C . LEU A 1 119 ? -17.334 5.578 25.247 1.00 87.75 119 LEU A C 1
ATOM 994 O O . LEU A 1 119 ? -17.614 5.431 26.437 1.00 87.75 119 LEU A O 1
ATOM 998 N N . TRP A 1 120 ? -16.077 5.722 24.833 1.00 85.31 120 TRP A N 1
ATOM 999 C CA . TRP A 1 120 ? -14.926 5.620 25.728 1.00 85.31 120 TRP A CA 1
ATOM 1000 C C . TRP A 1 120 ? -14.844 6.787 26.709 1.00 85.31 120 TRP A C 1
ATOM 1002 O O . TRP A 1 120 ? -14.508 6.575 27.872 1.00 85.31 120 TRP A O 1
ATOM 1012 N N . GLY A 1 121 ? -15.221 7.995 26.286 1.00 83.88 121 GLY A N 1
ATOM 1013 C CA . GLY A 1 121 ? -15.332 9.162 27.157 1.00 83.88 121 GLY A CA 1
ATOM 1014 C C . GLY A 1 121 ? -16.381 8.968 28.251 1.00 83.88 121 GLY A C 1
ATOM 1015 O O . GLY A 1 121 ? -16.124 9.301 29.405 1.00 83.88 121 GLY A O 1
ATOM 1016 N N . SER A 1 122 ? -17.526 8.355 27.933 1.00 84.06 122 SER A N 1
ATOM 1017 C CA . SER A 1 122 ? -18.550 8.029 28.932 1.00 84.06 122 SER A CA 1
ATOM 1018 C C . SER A 1 122 ? -18.071 6.968 29.927 1.00 84.06 122 SER A C 1
ATOM 1020 O O . SER A 1 122 ? -18.269 7.132 31.130 1.00 84.06 122 SER A O 1
ATOM 1022 N N . ILE A 1 123 ? -17.369 5.928 29.460 1.00 82.44 123 ILE A N 1
ATOM 1023 C CA . ILE A 1 123 ? -16.774 4.897 30.324 1.00 82.44 123 ILE A CA 1
ATOM 1024 C C . ILE A 1 123 ? -15.715 5.518 31.237 1.00 82.44 123 ILE A C 1
ATOM 1026 O O . ILE A 1 123 ? -15.728 5.269 32.440 1.00 82.44 123 ILE A O 1
ATOM 1030 N N . ALA A 1 124 ? -14.834 6.358 30.689 1.00 79.62 124 ALA A N 1
ATOM 1031 C CA . ALA A 1 124 ? -13.811 7.059 31.455 1.00 79.62 124 ALA A CA 1
ATOM 1032 C C . ALA A 1 124 ? -14.427 8.008 32.487 1.00 79.62 124 ALA A C 1
ATOM 1034 O O . ALA A 1 124 ? -14.015 7.995 33.643 1.00 79.62 124 ALA A O 1
ATOM 1035 N N . MET A 1 125 ? -15.457 8.772 32.113 1.00 80.88 125 MET A N 1
ATOM 1036 C CA . MET A 1 125 ? -16.161 9.650 33.045 1.00 80.88 125 MET A CA 1
ATOM 1037 C C . MET A 1 125 ? -16.825 8.846 34.167 1.00 80.88 125 MET A C 1
ATOM 1039 O O . MET A 1 125 ? -16.680 9.197 35.332 1.00 80.88 125 MET A O 1
ATOM 1043 N N . VAL A 1 126 ? -17.488 7.728 33.859 1.00 80.94 126 VAL A N 1
ATOM 1044 C CA . VAL A 1 126 ? -18.077 6.855 34.886 1.00 80.94 126 VAL A CA 1
ATOM 1045 C C . VAL A 1 126 ? -16.997 6.257 35.790 1.00 80.94 126 VAL A C 1
ATOM 1047 O O . VAL A 1 126 ? -17.174 6.264 37.005 1.00 80.94 126 VAL A O 1
ATOM 1050 N N . ALA A 1 127 ? -15.880 5.787 35.233 1.00 73.88 127 ALA A N 1
ATOM 1051 C CA . ALA A 1 127 ? -14.784 5.192 35.995 1.00 73.88 127 ALA A CA 1
ATOM 1052 C C . ALA A 1 127 ? -14.078 6.201 36.917 1.00 73.88 127 ALA A C 1
ATOM 1054 O O . ALA A 1 127 ? -13.716 5.858 38.040 1.00 73.88 127 ALA A O 1
ATOM 1055 N N . VAL A 1 128 ? -13.907 7.448 36.466 1.00 73.81 128 VAL A N 1
ATOM 1056 C CA . VAL A 1 128 ? -13.224 8.507 37.224 1.00 73.81 128 VAL A CA 1
ATOM 1057 C C . VAL A 1 128 ? -14.164 9.188 38.224 1.00 73.81 128 VAL A C 1
ATOM 1059 O O . VAL A 1 128 ? -13.762 9.455 39.356 1.00 73.81 128 VAL A O 1
ATOM 1062 N N . CYS A 1 129 ? -15.413 9.470 37.838 1.00 73.62 129 CYS A N 1
ATOM 1063 C CA . CYS A 1 129 ? -16.371 10.183 38.688 1.00 73.62 129 CYS A CA 1
ATOM 1064 C C . CYS A 1 129 ? -17.074 9.279 39.706 1.00 73.62 129 CYS A C 1
ATOM 1066 O O . CYS A 1 129 ? -17.517 9.781 40.740 1.00 73.62 129 CYS A O 1
ATOM 1068 N N . ARG A 1 130 ? -17.202 7.965 39.462 1.00 70.44 130 ARG A N 1
ATOM 1069 C CA . ARG A 1 130 ? -17.759 7.052 40.471 1.00 70.44 130 ARG A CA 1
ATOM 1070 C C . ARG A 1 130 ? -16.660 6.576 41.415 1.00 70.44 130 ARG A C 1
ATOM 1072 O O . ARG A 1 130 ? -15.788 5.795 41.046 1.00 70.44 130 ARG A O 1
ATOM 1079 N N . CYS A 1 131 ? -16.756 7.012 42.671 1.00 54.66 131 CYS A N 1
ATOM 1080 C CA . CYS A 1 131 ? -15.822 6.688 43.755 1.00 54.66 131 CYS A CA 1
ATOM 1081 C C . CYS A 1 131 ? -15.622 5.180 44.007 1.00 54.66 131 CYS A C 1
ATOM 1083 O O . CYS A 1 131 ? -14.627 4.805 44.621 1.00 54.66 131 CYS A O 1
ATOM 1085 N N . GLU A 1 132 ? -16.504 4.312 43.500 1.00 60.00 132 GLU A N 1
ATOM 1086 C CA . GLU A 1 132 ? -16.424 2.853 43.670 1.00 60.00 132 GLU A CA 1
ATOM 1087 C C . GLU A 1 132 ? -15.135 2.245 43.089 1.00 60.00 132 GLU A C 1
ATOM 1089 O O . GLU A 1 132 ? -14.614 1.266 43.627 1.00 60.00 132 GLU A O 1
ATOM 1094 N N . PHE A 1 133 ? -14.576 2.819 42.017 1.00 58.09 133 PHE A 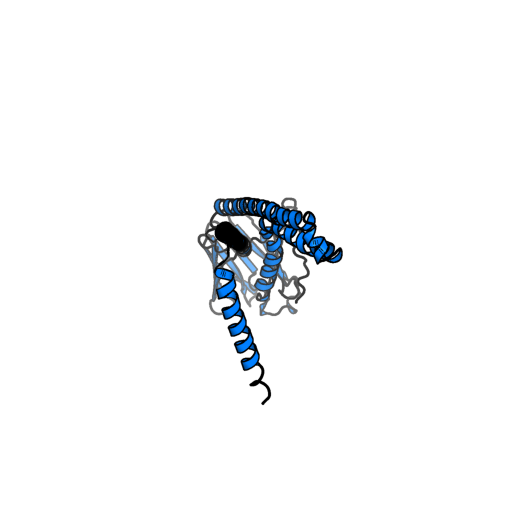N 1
ATOM 1095 C CA . PHE A 1 133 ? -13.320 2.318 41.441 1.00 58.09 133 PHE A CA 1
ATOM 1096 C C . PHE A 1 133 ? -12.106 2.704 42.299 1.00 58.09 133 PHE A C 1
ATOM 1098 O O . PHE A 1 133 ? -11.184 1.907 42.498 1.00 58.09 133 PHE A O 1
ATOM 1105 N N . ARG A 1 134 ? -12.149 3.913 42.875 1.00 59.59 134 ARG A N 1
ATOM 1106 C CA . ARG A 1 134 ? -11.121 4.444 43.779 1.00 59.59 134 ARG A CA 1
ATOM 1107 C C . ARG A 1 134 ? -11.063 3.668 45.095 1.00 59.59 134 ARG A C 1
ATOM 1109 O O . ARG A 1 134 ? -9.972 3.500 45.633 1.00 59.59 134 ARG A O 1
ATOM 1116 N N . GLU A 1 135 ? -12.202 3.199 45.600 1.00 68.94 135 GLU A N 1
ATOM 1117 C CA . GLU A 1 135 ? -12.262 2.403 46.833 1.00 68.94 135 GLU A CA 1
ATOM 1118 C C . GLU A 1 135 ? -11.694 0.989 46.650 1.00 68.94 135 GLU A C 1
ATOM 1120 O O . GLU A 1 135 ? -10.974 0.512 47.522 1.00 68.94 135 GLU A O 1
ATOM 1125 N N . ASN A 1 136 ? -11.940 0.341 45.505 1.00 70.00 136 ASN A N 1
ATOM 1126 C CA . ASN A 1 136 ? -11.523 -1.049 45.284 1.00 70.00 136 ASN A CA 1
ATOM 1127 C C . ASN A 1 136 ? -10.063 -1.213 44.826 1.00 70.00 136 ASN A C 1
ATOM 1129 O O . ASN A 1 136 ? -9.428 -2.204 45.175 1.00 70.00 136 ASN A O 1
ATOM 1133 N N . PHE A 1 137 ? -9.513 -0.264 44.057 1.00 69.44 137 PHE A N 1
ATOM 1134 C CA . PHE A 1 137 ? -8.153 -0.377 43.496 1.00 69.44 137 PHE A CA 1
ATOM 1135 C C . PHE A 1 137 ? -7.175 0.707 43.981 1.00 69.44 137 PHE A C 1
ATOM 1137 O O . PHE A 1 137 ? -6.000 0.718 43.595 1.00 69.44 137 PHE A O 1
ATOM 1144 N N . GLY A 1 138 ? -7.637 1.626 44.835 1.00 78.94 138 GLY A N 1
ATOM 1145 C CA . GLY A 1 138 ? -6.820 2.700 45.391 1.00 78.94 138 GLY A CA 1
ATOM 1146 C C . GLY A 1 138 ? -6.222 3.636 44.331 1.00 78.94 138 GLY A C 1
ATOM 1147 O O . GLY A 1 138 ? -6.673 3.719 43.188 1.00 78.94 138 GLY A O 1
ATOM 1148 N N . LYS A 1 139 ? -5.159 4.360 44.710 1.00 78.00 139 LYS A N 1
ATOM 1149 C CA . LYS A 1 139 ? -4.432 5.271 43.801 1.00 78.00 139 LYS A CA 1
ATOM 1150 C C . LYS A 1 139 ? -3.773 4.534 42.627 1.00 78.00 139 LYS A C 1
ATOM 1152 O O . LYS A 1 139 ? -3.657 5.105 41.548 1.00 78.00 139 LYS A O 1
ATOM 1157 N N . PHE A 1 140 ? -3.371 3.278 42.830 1.00 79.00 140 PHE A N 1
ATOM 1158 C CA . PHE A 1 140 ? -2.711 2.462 41.810 1.00 79.00 140 PHE A CA 1
ATOM 1159 C C . PHE A 1 140 ? -3.650 2.124 40.643 1.00 79.00 140 PHE A C 1
ATOM 1161 O O . PHE A 1 140 ? -3.257 2.266 39.488 1.00 79.00 140 PHE A O 1
ATOM 1168 N N . GLY A 1 141 ? -4.913 1.778 40.925 1.00 79.50 141 GLY A N 1
ATOM 1169 C CA . GLY A 1 141 ? -5.917 1.519 39.888 1.00 79.50 141 GLY A CA 1
ATOM 1170 C C . GLY A 1 141 ? -6.178 2.713 38.975 1.00 79.50 141 GLY A C 1
ATOM 1171 O O . GLY A 1 141 ? -6.260 2.548 37.762 1.00 79.50 141 GLY A O 1
ATOM 1172 N N . ASN A 1 142 ? -6.233 3.925 39.537 1.00 77.44 142 ASN A N 1
ATOM 1173 C CA . ASN A 1 142 ? -6.417 5.145 38.746 1.00 77.44 142 ASN A CA 1
ATOM 1174 C C . ASN A 1 142 ? -5.225 5.421 37.822 1.00 77.44 142 ASN A C 1
ATOM 1176 O O . ASN A 1 142 ? -5.420 5.790 36.667 1.00 77.44 142 ASN A O 1
ATOM 1180 N N . VAL A 1 143 ? -3.996 5.221 38.307 1.00 82.50 143 VAL A N 1
ATOM 1181 C CA . VAL A 1 143 ? -2.789 5.391 37.483 1.00 82.50 143 VAL A CA 1
ATOM 1182 C C . VAL A 1 143 ? -2.765 4.363 36.352 1.00 82.50 143 VAL A C 1
ATOM 1184 O O . VAL A 1 143 ? -2.560 4.735 35.200 1.00 82.50 143 VAL A O 1
ATOM 1187 N N . LEU A 1 144 ? -3.053 3.092 36.651 1.00 82.25 144 LEU A N 1
ATOM 1188 C CA . LEU A 1 144 ? -3.119 2.036 35.640 1.00 82.25 144 LEU A CA 1
ATOM 1189 C C . LEU A 1 144 ? -4.212 2.312 34.596 1.00 82.25 144 LEU A C 1
ATOM 1191 O O . LEU A 1 144 ? -3.975 2.146 33.402 1.00 82.25 144 LEU A O 1
ATOM 1195 N N . PHE A 1 145 ? -5.384 2.787 35.026 1.00 82.12 145 PHE A N 1
ATOM 1196 C CA . PHE A 1 145 ? -6.467 3.183 34.126 1.00 82.12 145 PHE A CA 1
ATOM 1197 C C . PHE A 1 145 ? -6.023 4.299 33.171 1.00 82.12 145 PHE A C 1
ATOM 1199 O O . PHE A 1 145 ? -6.204 4.177 31.961 1.00 82.12 145 PHE A O 1
ATOM 1206 N N . CYS A 1 146 ? -5.382 5.351 33.685 1.00 83.12 146 CYS A N 1
ATOM 1207 C CA . CYS A 1 146 ? -4.879 6.443 32.853 1.00 83.12 146 CYS A CA 1
ATOM 1208 C C . CYS A 1 146 ? -3.779 5.993 31.881 1.00 83.12 146 CYS A C 1
ATOM 1210 O O . CYS A 1 146 ? -3.749 6.468 30.752 1.00 83.12 146 CYS A O 1
ATOM 1212 N N . ILE A 1 147 ? -2.894 5.079 32.287 1.00 88.44 147 ILE A N 1
ATOM 1213 C CA . ILE A 1 147 ? -1.781 4.617 31.442 1.00 88.44 147 ILE A CA 1
ATOM 1214 C C . ILE A 1 147 ? -2.242 3.613 30.380 1.00 88.44 147 ILE A C 1
ATOM 1216 O O . ILE A 1 147 ? -1.677 3.584 29.295 1.00 88.44 147 ILE A O 1
ATOM 1220 N N . VAL A 1 148 ? -3.255 2.790 30.660 1.00 86.94 148 VAL A N 1
ATOM 1221 C CA . VAL A 1 148 ? -3.674 1.715 29.744 1.00 86.94 148 VAL A CA 1
ATOM 1222 C C . VAL A 1 148 ? -4.920 2.098 28.952 1.00 86.94 148 VAL A C 1
ATOM 1224 O O . VAL A 1 148 ? -4.934 1.994 27.728 1.00 86.94 148 VAL A O 1
ATOM 1227 N N . ILE A 1 149 ? -5.973 2.566 29.624 1.00 83.50 149 ILE A N 1
ATOM 1228 C CA . ILE A 1 149 ? -7.279 2.773 28.988 1.00 83.50 149 ILE A CA 1
ATOM 1229 C C . ILE A 1 149 ? -7.303 4.051 28.154 1.00 83.50 149 ILE A C 1
ATOM 1231 O O . ILE A 1 149 ? -7.871 4.028 27.065 1.00 83.50 149 ILE A O 1
ATOM 1235 N N . LEU A 1 150 ? -6.671 5.145 28.600 1.00 84.69 150 LEU A N 1
ATOM 1236 C CA . LEU A 1 150 ? -6.655 6.383 27.806 1.00 84.69 150 LEU A CA 1
ATOM 1237 C C . LEU A 1 150 ? -5.915 6.218 26.470 1.00 84.69 150 LEU A C 1
ATOM 1239 O O . LEU A 1 150 ? -6.481 6.640 25.462 1.00 84.69 150 LEU A O 1
ATOM 1243 N N . PRO A 1 151 ? -4.732 5.573 26.387 1.00 89.25 151 PRO A N 1
ATOM 1244 C CA . PRO A 1 151 ? -4.100 5.324 25.092 1.00 89.25 151 PRO A CA 1
ATOM 1245 C C . PRO A 1 151 ? -4.916 4.404 24.189 1.00 89.25 151 PRO A C 1
ATOM 1247 O O . PRO A 1 151 ? -4.981 4.654 22.989 1.00 89.25 151 PRO A O 1
ATOM 1250 N N . ILE A 1 152 ? -5.584 3.384 24.741 1.00 87.19 152 ILE A N 1
ATOM 1251 C CA . ILE A 1 152 ? -6.489 2.528 23.961 1.00 87.19 152 ILE A CA 1
ATOM 1252 C C . ILE A 1 152 ? -7.665 3.352 23.431 1.00 87.19 152 ILE A C 1
ATOM 1254 O O . ILE A 1 152 ? -7.942 3.304 22.238 1.00 87.19 152 ILE A O 1
ATOM 1258 N N . ALA A 1 153 ? -8.324 4.146 24.276 1.00 86.06 153 ALA A N 1
ATOM 1259 C CA . ALA A 1 153 ? -9.433 5.009 23.873 1.00 86.06 153 ALA A CA 1
ATOM 1260 C C . ALA A 1 153 ? -9.004 6.021 22.800 1.00 86.06 153 ALA A C 1
ATOM 1262 O O . ALA A 1 153 ? -9.695 6.195 21.797 1.00 86.06 153 ALA A O 1
ATOM 1263 N N . TRP A 1 154 ? -7.833 6.636 22.974 1.00 89.00 154 TRP A N 1
ATOM 1264 C CA . TRP A 1 154 ? -7.231 7.527 21.987 1.00 89.00 154 TRP A CA 1
ATOM 1265 C C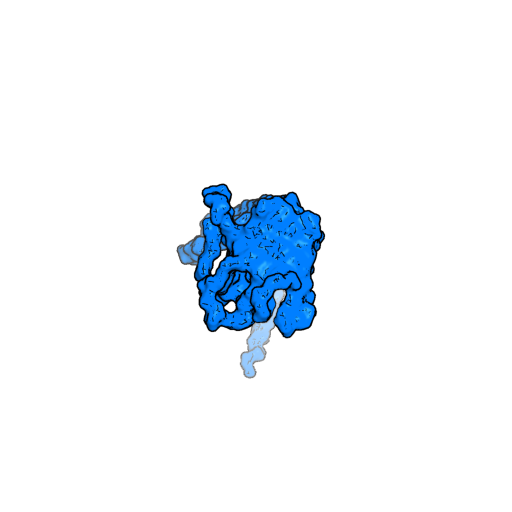 . TRP A 1 154 ? -6.944 6.804 20.670 1.00 89.00 154 TRP A C 1
ATOM 1267 O O . TRP A 1 154 ? -7.284 7.299 19.598 1.00 89.00 154 TRP A O 1
ATOM 1277 N N . TRP A 1 155 ? -6.379 5.600 20.729 1.00 90.31 155 TRP A N 1
ATOM 1278 C CA . TRP A 1 155 ? -6.125 4.798 19.539 1.00 90.31 155 TRP A CA 1
ATOM 1279 C C . TRP A 1 155 ? -7.424 4.416 18.827 1.00 90.31 155 TRP A C 1
ATOM 1281 O O . TRP A 1 155 ? -7.525 4.569 17.614 1.00 90.31 155 TRP A O 1
ATOM 1291 N N . MET A 1 156 ? -8.457 4.003 19.566 1.00 88.81 156 MET A N 1
ATOM 1292 C CA . MET A 1 156 ? -9.779 3.708 19.005 1.00 88.81 156 MET A CA 1
ATOM 1293 C C . MET A 1 156 ? -10.483 4.954 18.455 1.00 88.81 156 MET A C 1
ATOM 1295 O O . MET A 1 156 ? -11.355 4.823 17.598 1.00 88.81 156 MET A O 1
ATOM 1299 N N . PHE A 1 157 ? -10.100 6.153 18.894 1.00 90.31 157 PHE A N 1
ATOM 1300 C CA . PHE A 1 157 ? -10.539 7.411 18.299 1.00 90.31 157 PHE A CA 1
ATOM 1301 C C . PHE A 1 157 ? -9.799 7.718 16.991 1.00 90.31 157 PHE A C 1
ATOM 1303 O O . PHE A 1 157 ? -10.431 8.024 15.986 1.00 90.31 157 PHE A O 1
ATOM 1310 N N . VAL A 1 158 ? -8.471 7.616 16.963 1.00 92.00 158 VAL A N 1
ATOM 1311 C CA . VAL A 1 158 ? -7.660 7.993 15.790 1.00 92.00 158 VAL A CA 1
ATOM 1312 C C . VAL A 1 158 ? -7.744 6.951 14.670 1.00 92.00 158 VAL A C 1
ATOM 1314 O O . VAL A 1 158 ? -7.818 7.296 13.489 1.00 92.00 158 VAL A O 1
ATOM 1317 N N . TYR A 1 159 ? -7.743 5.667 15.022 1.00 92.56 159 TYR A N 1
ATOM 1318 C CA . TYR A 1 159 ? -7.594 4.570 14.070 1.00 92.56 159 TYR A CA 1
ATOM 1319 C C . TYR A 1 159 ? -8.727 4.463 13.033 1.00 92.56 159 TYR A C 1
ATOM 1321 O O . TYR A 1 159 ? -8.416 4.245 11.866 1.00 92.56 159 TYR A O 1
ATOM 1329 N N . PRO A 1 160 ? -10.019 4.654 13.353 1.00 92.44 160 PRO A N 1
ATOM 1330 C CA . PRO A 1 160 ? -11.062 4.609 12.330 1.00 92.44 160 PRO A CA 1
ATOM 1331 C C . PRO A 1 160 ? -10.873 5.654 11.222 1.00 92.44 160 PRO A C 1
ATOM 1333 O O . PRO A 1 160 ? -10.974 5.315 10.047 1.00 92.44 160 PRO A O 1
ATOM 1336 N N . ALA A 1 161 ? -10.531 6.897 11.566 1.00 90.94 161 ALA A N 1
ATOM 1337 C CA . ALA A 1 161 ? -10.348 7.968 10.586 1.00 90.94 161 ALA A CA 1
ATOM 1338 C C . ALA A 1 161 ? -9.004 7.893 9.837 1.00 90.94 161 ALA A C 1
ATOM 1340 O O . ALA A 1 161 ? -8.937 8.207 8.647 1.00 90.94 161 ALA A O 1
ATOM 1341 N N . PHE A 1 162 ? -7.926 7.477 10.511 1.00 92.75 162 PHE A N 1
ATOM 1342 C CA . PHE A 1 162 ? -6.561 7.561 9.973 1.00 92.75 162 PHE A CA 1
ATOM 1343 C C . PHE A 1 162 ? -5.869 6.210 9.765 1.00 92.75 162 PHE A C 1
ATOM 1345 O O . PHE A 1 162 ? -4.787 6.168 9.182 1.00 92.75 162 PHE A O 1
ATOM 1352 N N . GLY A 1 163 ? -6.477 5.099 10.179 1.00 90.81 163 GLY A N 1
ATOM 1353 C CA . GLY A 1 163 ? -5.870 3.764 10.182 1.00 90.81 163 GLY A CA 1
ATOM 1354 C C . GLY A 1 163 ? -5.376 3.326 8.809 1.00 90.81 163 GLY A C 1
ATOM 1355 O O . GLY A 1 163 ? -4.266 2.816 8.693 1.00 90.81 163 GLY A O 1
ATOM 1356 N N . ALA A 1 164 ? -6.129 3.638 7.754 1.00 89.69 164 ALA A N 1
ATOM 1357 C CA . ALA A 1 164 ? -5.710 3.415 6.373 1.00 89.69 164 ALA A CA 1
ATOM 1358 C C . ALA A 1 164 ? -4.385 4.116 6.026 1.00 89.69 164 ALA A C 1
ATOM 1360 O O . ALA A 1 164 ? -3.502 3.502 5.436 1.00 89.69 164 ALA A O 1
ATOM 1361 N N . LYS A 1 165 ? -4.205 5.379 6.434 1.00 88.50 165 LYS A N 1
ATOM 1362 C CA . LYS A 1 165 ? -2.959 6.131 6.203 1.00 88.50 165 LYS A CA 1
ATOM 1363 C C . LYS A 1 165 ? -1.808 5.657 7.085 1.00 88.50 165 LYS A C 1
ATOM 1365 O O . LYS A 1 165 ? -0.666 5.748 6.662 1.00 88.50 165 LYS A O 1
ATOM 1370 N N . ILE A 1 166 ? -2.100 5.173 8.289 1.00 90.75 166 ILE A N 1
ATOM 1371 C CA . ILE A 1 166 ? -1.086 4.655 9.217 1.00 90.75 166 ILE A CA 1
ATOM 1372 C C . ILE A 1 166 ? -0.544 3.308 8.721 1.00 90.75 166 ILE A C 1
ATOM 1374 O O . ILE A 1 166 ? 0.658 3.068 8.770 1.00 90.75 166 ILE A O 1
ATOM 1378 N N . ILE A 1 167 ? -1.427 2.434 8.229 1.00 90.25 167 ILE A N 1
ATOM 1379 C CA . ILE A 1 167 ? -1.075 1.077 7.785 1.00 90.25 167 ILE A CA 1
ATOM 1380 C C . ILE A 1 167 ? -0.482 1.070 6.377 1.00 90.25 167 ILE A C 1
ATOM 1382 O O . ILE A 1 167 ? 0.326 0.199 6.064 1.00 90.25 167 ILE A O 1
ATOM 1386 N N . LEU A 1 168 ? -0.853 2.023 5.521 1.00 87.56 168 LEU A N 1
ATOM 1387 C CA . LEU A 1 168 ? -0.424 1.997 4.129 1.00 87.56 168 LEU A CA 1
ATOM 1388 C C . LEU A 1 168 ? 1.114 2.026 3.962 1.00 87.56 168 LEU A C 1
ATOM 1390 O O . LEU A 1 168 ? 1.615 1.114 3.310 1.00 87.56 168 LEU A O 1
ATOM 1394 N N . PRO A 1 169 ? 1.890 2.949 4.569 1.00 86.94 169 PRO A N 1
ATOM 1395 C CA . PRO A 1 169 ? 3.344 2.981 4.398 1.00 86.94 169 PRO A CA 1
ATOM 1396 C C . PRO A 1 169 ? 4.075 1.683 4.780 1.00 86.94 169 PRO A C 1
ATOM 1398 O O . PRO A 1 169 ? 4.875 1.215 3.971 1.00 86.94 169 PRO A O 1
ATOM 1401 N N . PRO A 1 170 ? 3.836 1.050 5.951 1.00 87.31 170 PRO A N 1
ATOM 1402 C CA . PRO A 1 170 ? 4.522 -0.196 6.283 1.00 87.31 170 PRO A CA 1
ATOM 1403 C C . PRO A 1 170 ? 4.112 -1.355 5.371 1.00 87.31 170 PRO A C 1
ATOM 1405 O O . PRO A 1 170 ? 4.958 -2.186 5.052 1.00 87.31 170 PRO A O 1
ATOM 1408 N N . VAL A 1 171 ? 2.855 -1.415 4.916 1.00 86.25 171 VAL A N 1
ATOM 1409 C CA . VAL A 1 171 ? 2.421 -2.467 3.981 1.00 86.25 171 VAL A CA 1
ATOM 1410 C C . VAL A 1 171 ? 3.010 -2.242 2.592 1.00 86.25 171 VAL A C 1
ATOM 1412 O O . VAL A 1 171 ? 3.497 -3.195 1.998 1.00 86.25 171 VAL A O 1
ATOM 1415 N N . GLN A 1 172 ? 3.043 -1.001 2.103 1.00 79.81 172 GLN A N 1
ATOM 1416 C CA . GLN A 1 172 ? 3.706 -0.666 0.842 1.00 79.81 172 GLN A CA 1
ATOM 1417 C C . GLN A 1 172 ? 5.194 -0.991 0.894 1.00 79.81 172 GLN A C 1
ATOM 1419 O O . GLN A 1 172 ? 5.719 -1.618 -0.017 1.00 79.81 172 GLN A O 1
ATOM 1424 N N . ARG A 1 173 ? 5.858 -0.633 1.998 1.00 78.69 173 ARG A N 1
ATOM 1425 C CA . ARG A 1 173 ? 7.257 -0.982 2.239 1.00 78.69 173 ARG A CA 1
ATOM 1426 C C . ARG A 1 173 ? 7.458 -2.497 2.204 1.00 78.69 173 ARG A C 1
ATOM 1428 O O . ARG A 1 173 ? 8.367 -2.977 1.544 1.00 78.69 173 ARG A O 1
ATOM 1435 N N . ARG A 1 174 ? 6.608 -3.251 2.902 1.00 82.19 174 ARG A N 1
ATOM 1436 C CA . ARG A 1 174 ? 6.686 -4.713 2.958 1.00 82.19 174 ARG A CA 1
ATOM 1437 C C . ARG A 1 174 ? 6.464 -5.368 1.593 1.00 82.19 174 ARG A C 1
ATOM 1439 O O . ARG A 1 174 ? 7.206 -6.282 1.262 1.00 82.19 174 ARG A O 1
ATOM 1446 N N . ALA A 1 175 ? 5.460 -4.920 0.843 1.00 73.69 175 ALA A N 1
ATOM 1447 C CA . ALA A 1 175 ? 5.189 -5.417 -0.502 1.00 73.69 175 ALA A CA 1
ATOM 1448 C C . ALA A 1 175 ? 6.368 -5.118 -1.435 1.00 73.69 175 ALA A C 1
ATOM 1450 O O . ALA A 1 175 ? 6.881 -6.024 -2.074 1.00 73.69 175 ALA A O 1
ATOM 1451 N N . PHE A 1 176 ? 6.895 -3.890 -1.390 1.00 69.00 176 PHE A N 1
ATOM 1452 C CA . PHE A 1 176 ? 8.084 -3.516 -2.151 1.00 69.00 176 PHE A CA 1
ATOM 1453 C C . PHE A 1 176 ? 9.277 -4.442 -1.872 1.00 69.00 176 PHE A C 1
ATOM 1455 O O . PHE A 1 176 ? 9.885 -4.930 -2.816 1.00 69.00 176 PHE A O 1
ATOM 1462 N N . PHE A 1 177 ? 9.596 -4.727 -0.605 1.00 67.56 177 PHE A N 1
ATOM 1463 C CA . PHE A 1 177 ? 10.731 -5.602 -0.292 1.00 67.56 177 PHE A CA 1
ATOM 1464 C C . PHE A 1 177 ? 10.484 -7.059 -0.699 1.00 67.56 177 PHE A C 1
ATOM 1466 O O . PHE A 1 177 ? 11.313 -7.641 -1.386 1.00 67.56 177 PHE A O 1
ATOM 1473 N N . HIS A 1 178 ? 9.334 -7.639 -0.352 1.00 64.62 178 HIS A N 1
ATOM 1474 C CA . HIS A 1 178 ? 9.107 -9.066 -0.594 1.00 64.62 178 HIS A CA 1
ATOM 1475 C C . HIS A 1 178 ? 8.779 -9.428 -2.042 1.00 64.62 178 HIS A C 1
ATOM 1477 O O . HIS A 1 178 ? 9.105 -10.537 -2.461 1.00 64.62 178 HIS A O 1
ATOM 1483 N N . ASP A 1 179 ? 8.170 -8.527 -2.812 1.00 60.88 179 ASP A N 1
ATOM 1484 C CA . ASP A 1 179 ? 7.937 -8.787 -4.233 1.00 60.88 179 ASP A CA 1
ATOM 1485 C C . ASP A 1 179 ? 9.252 -8.663 -5.024 1.00 60.88 179 ASP A C 1
ATOM 1487 O O . ASP A 1 179 ? 9.502 -9.456 -5.936 1.00 60.88 179 ASP A O 1
ATOM 1491 N N . CYS A 1 180 ? 10.145 -7.746 -4.620 1.00 58.38 180 CYS A N 1
ATOM 1492 C CA . CYS A 1 180 ? 11.449 -7.552 -5.264 1.00 58.38 180 CYS A CA 1
ATOM 1493 C C . CYS A 1 180 ? 12.506 -8.601 -4.872 1.00 58.38 180 CYS A C 1
ATOM 1495 O O . CYS A 1 180 ? 13.414 -8.838 -5.664 1.00 58.38 180 CYS A O 1
ATOM 1497 N N . ASP A 1 181 ? 12.391 -9.263 -3.711 1.00 57.25 181 ASP A N 1
ATOM 1498 C CA . ASP A 1 181 ? 13.359 -10.277 -3.238 1.00 57.25 181 ASP A CA 1
ATOM 1499 C C . ASP A 1 181 ? 13.548 -11.447 -4.227 1.00 57.25 181 ASP A C 1
ATOM 1501 O O . ASP A 1 181 ? 14.583 -12.115 -4.234 1.00 57.25 181 ASP A O 1
ATOM 1505 N N . SER A 1 182 ? 12.549 -11.711 -5.076 1.00 59.44 182 SER A N 1
ATOM 1506 C CA . SER A 1 182 ? 12.593 -12.798 -6.060 1.00 59.44 182 SER A CA 1
ATOM 1507 C C . SER A 1 182 ? 13.212 -12.406 -7.409 1.00 59.44 182 SER A C 1
ATOM 1509 O O . SER A 1 182 ? 13.402 -13.272 -8.267 1.00 59.44 182 SER A O 1
ATOM 1511 N N . TRP A 1 183 ? 13.509 -11.122 -7.640 1.00 64.38 183 TRP A N 1
ATOM 1512 C CA . TRP A 1 183 ? 13.885 -10.626 -8.966 1.00 64.38 183 TRP A CA 1
ATOM 1513 C C . TRP A 1 183 ? 15.405 -10.536 -9.108 1.00 64.38 183 TRP A C 1
ATOM 1515 O O . TRP A 1 183 ? 16.112 -10.011 -8.253 1.00 64.38 183 TRP A O 1
ATOM 1525 N N . ALA A 1 184 ? 15.930 -11.040 -10.227 1.00 63.66 184 ALA A N 1
ATOM 1526 C CA . ALA A 1 184 ? 17.373 -11.067 -10.475 1.00 63.66 184 ALA A CA 1
ATOM 1527 C C . ALA A 1 184 ? 17.983 -9.664 -10.679 1.00 63.66 184 ALA A C 1
ATOM 1529 O O . ALA A 1 184 ? 19.177 -9.472 -10.442 1.00 63.66 184 ALA A O 1
ATOM 1530 N N . ALA A 1 185 ? 17.175 -8.692 -11.108 1.00 69.69 185 ALA A N 1
ATOM 1531 C CA . ALA A 1 185 ? 17.589 -7.319 -11.365 1.00 69.69 185 ALA A CA 1
ATOM 1532 C C . ALA A 1 185 ? 16.470 -6.339 -10.996 1.00 69.69 185 ALA A C 1
ATOM 1534 O O . ALA A 1 185 ? 15.287 -6.646 -11.156 1.00 69.69 185 ALA A O 1
ATOM 1535 N N . GLN A 1 186 ? 16.859 -5.152 -10.541 1.00 77.88 186 GLN A N 1
ATOM 1536 C CA . GLN A 1 186 ? 15.962 -4.024 -10.311 1.00 77.88 186 GLN A CA 1
ATOM 1537 C C . GLN A 1 186 ? 16.254 -2.931 -11.342 1.00 77.88 186 GLN A C 1
ATOM 1539 O O . GLN A 1 186 ? 17.369 -2.829 -11.854 1.00 77.88 186 GLN A O 1
ATOM 1544 N N . VAL A 1 187 ? 15.246 -2.125 -11.674 1.00 80.62 187 VAL A N 1
ATOM 1545 C CA . VAL A 1 187 ? 15.391 -1.010 -12.618 1.00 80.62 187 VAL A CA 1
ATOM 1546 C C . VAL A 1 187 ? 14.965 0.275 -11.933 1.00 80.62 187 VAL A C 1
ATOM 1548 O O . VAL A 1 187 ? 13.814 0.418 -11.523 1.00 80.62 187 VAL A O 1
ATOM 1551 N N . VAL A 1 188 ? 15.894 1.218 -11.830 1.00 81.56 188 VAL A N 1
ATOM 1552 C CA . VAL A 1 188 ? 15.643 2.564 -11.323 1.00 81.56 188 VAL A CA 1
ATOM 1553 C C . VAL A 1 188 ? 15.431 3.487 -12.515 1.00 81.56 188 VAL A C 1
ATOM 1555 O O . VAL A 1 188 ? 16.321 3.656 -13.348 1.00 81.56 188 VAL A O 1
ATOM 1558 N N . LEU A 1 189 ? 14.239 4.070 -12.610 1.00 84.06 189 LEU A N 1
ATOM 1559 C CA . LEU A 1 189 ? 13.918 5.073 -13.621 1.00 84.06 189 LEU A CA 1
ATOM 1560 C C . LEU A 1 189 ? 14.250 6.457 -13.065 1.00 84.06 189 LEU A C 1
ATOM 1562 O O . LEU A 1 189 ? 13.575 6.938 -12.155 1.00 84.06 189 LEU A O 1
ATOM 1566 N N . ASP A 1 190 ? 15.278 7.083 -13.622 1.00 83.44 190 ASP A N 1
ATOM 1567 C CA . ASP A 1 190 ? 15.668 8.455 -13.327 1.00 83.44 190 ASP A CA 1
ATOM 1568 C C . ASP A 1 190 ? 15.089 9.382 -14.401 1.00 83.44 190 ASP A C 1
ATOM 1570 O O . ASP A 1 190 ? 15.480 9.347 -15.572 1.00 83.44 190 ASP A O 1
ATOM 1574 N N . ALA A 1 191 ? 14.075 10.155 -14.023 1.00 81.25 191 ALA A N 1
ATOM 1575 C CA . ALA A 1 191 ? 13.363 11.038 -14.932 1.00 81.25 191 ALA A CA 1
ATOM 1576 C C . ALA A 1 191 ? 13.838 12.480 -14.757 1.00 81.25 191 ALA A C 1
ATOM 1578 O O . ALA A 1 191 ? 13.943 12.976 -13.636 1.00 81.25 191 ALA A O 1
ATOM 1579 N N . ARG A 1 192 ? 14.024 13.184 -15.875 1.00 82.50 192 ARG A N 1
ATOM 1580 C CA . ARG A 1 192 ? 14.323 14.613 -15.873 1.00 82.50 192 ARG A CA 1
ATOM 1581 C C . ARG A 1 192 ? 13.193 15.385 -15.192 1.00 82.50 192 ARG A C 1
ATOM 1583 O O . ARG A 1 192 ? 12.005 15.181 -15.472 1.00 82.50 192 ARG A O 1
ATOM 1590 N N . GLY A 1 193 ? 13.565 16.313 -14.328 1.00 75.62 193 GLY A N 1
ATOM 1591 C CA . GLY A 1 193 ? 12.656 17.272 -13.734 1.00 75.62 193 GLY A CA 1
ATOM 1592 C C . GLY A 1 193 ? 12.147 18.286 -14.758 1.00 75.62 193 GLY A C 1
ATOM 1593 O O . GLY A 1 193 ? 12.775 18.569 -15.775 1.00 75.62 193 GLY A O 1
ATOM 1594 N N . TYR A 1 194 ? 11.008 18.911 -14.455 1.00 76.38 194 TYR A N 1
ATOM 1595 C CA . TYR A 1 194 ? 10.418 19.961 -15.301 1.00 76.38 194 TYR A CA 1
ATOM 1596 C C . TYR A 1 194 ? 11.337 21.183 -15.497 1.00 76.38 194 TYR A C 1
ATOM 1598 O O . TYR A 1 194 ? 11.189 21.924 -16.465 1.00 76.38 194 TYR A O 1
ATOM 1606 N N . ARG A 1 195 ? 12.264 21.420 -14.561 1.00 85.19 195 ARG A N 1
ATOM 1607 C CA . ARG A 1 195 ? 13.202 22.554 -14.584 1.00 85.19 195 ARG A CA 1
ATOM 1608 C C . ARG A 1 195 ? 14.599 22.181 -15.074 1.00 85.19 195 ARG A C 1
ATOM 1610 O O . ARG A 1 195 ? 15.459 23.059 -15.115 1.00 85.19 195 ARG A O 1
ATOM 1617 N N . ASP A 1 196 ? 14.828 20.918 -15.410 1.00 81.25 196 ASP A N 1
ATOM 1618 C CA . ASP A 1 196 ? 16.152 20.472 -15.816 1.00 81.25 196 ASP A CA 1
ATOM 1619 C C . ASP A 1 196 ? 16.475 20.943 -17.240 1.00 81.25 196 ASP A C 1
ATOM 1621 O O . ASP A 1 196 ? 15.571 21.111 -18.068 1.00 81.25 196 ASP A O 1
ATOM 1625 N N . PRO A 1 197 ? 17.763 21.168 -17.556 1.00 84.31 197 PRO A N 1
ATOM 1626 C CA . PRO A 1 197 ? 18.183 21.497 -18.909 1.00 84.31 197 PRO A CA 1
ATOM 1627 C C . PRO A 1 197 ? 17.735 20.424 -19.908 1.00 84.31 197 PRO A C 1
ATOM 1629 O O . PRO A 1 197 ? 17.764 19.233 -19.607 1.00 84.31 197 PRO A O 1
ATOM 1632 N N . GLY A 1 198 ? 17.412 20.825 -21.142 1.00 78.56 198 GLY A N 1
ATOM 1633 C CA . GLY A 1 198 ? 17.005 19.892 -22.204 1.00 78.56 198 GLY A CA 1
ATOM 1634 C C . GLY A 1 198 ? 18.057 18.833 -22.572 1.00 78.56 198 GLY A C 1
ATOM 1635 O O . GLY A 1 198 ? 17.720 17.855 -23.229 1.00 78.56 198 GLY A O 1
ATOM 1636 N N . SER A 1 199 ? 19.306 19.007 -22.128 1.00 82.19 199 SER A N 1
ATOM 1637 C CA . SER A 1 199 ? 20.395 18.032 -22.251 1.00 82.19 199 SER A CA 1
ATOM 1638 C C . SER A 1 199 ? 20.305 16.865 -21.260 1.00 82.19 199 SER A C 1
ATOM 1640 O O . SER A 1 199 ? 21.043 15.895 -21.408 1.00 82.19 199 SER A O 1
ATOM 1642 N N . VAL A 1 200 ? 19.455 16.956 -20.231 1.00 84.88 200 VAL A N 1
ATOM 1643 C CA . VAL A 1 200 ? 19.220 15.865 -19.278 1.00 84.88 200 VAL A CA 1
ATOM 1644 C C . VAL A 1 200 ? 18.210 14.897 -19.890 1.00 84.88 200 VAL A C 1
ATOM 1646 O O . VAL A 1 200 ? 17.054 15.249 -20.144 1.00 84.88 200 VAL A O 1
ATOM 1649 N N . VAL A 1 201 ? 18.669 13.675 -20.147 1.00 87.12 201 VAL A N 1
ATOM 1650 C CA . VAL A 1 201 ? 17.854 12.580 -20.680 1.00 87.12 201 VAL A CA 1
ATOM 1651 C C . VAL A 1 201 ? 17.314 11.720 -19.546 1.00 87.12 201 VAL A C 1
ATOM 1653 O O . VAL A 1 201 ? 17.974 11.527 -18.524 1.00 87.12 201 VAL A O 1
ATOM 1656 N N . ASN A 1 202 ? 16.110 11.186 -19.736 1.00 88.31 202 ASN A N 1
ATOM 1657 C CA . ASN A 1 202 ? 15.574 10.174 -18.834 1.00 88.31 202 ASN A CA 1
ATOM 1658 C C . ASN A 1 202 ? 16.464 8.931 -18.937 1.00 88.31 202 ASN A C 1
ATOM 1660 O O . ASN A 1 202 ? 16.798 8.521 -20.044 1.00 88.31 202 ASN A O 1
ATOM 1664 N N . THR A 1 203 ? 16.841 8.329 -17.816 1.00 89.19 203 THR A N 1
ATOM 1665 C CA . THR A 1 203 ? 17.742 7.171 -17.792 1.00 89.19 203 THR A CA 1
ATOM 1666 C C . THR A 1 203 ? 17.084 6.017 -17.038 1.00 89.19 203 THR A C 1
ATOM 1668 O O . THR A 1 203 ? 16.452 6.215 -16.006 1.00 89.19 203 THR A O 1
ATOM 1671 N N . ALA A 1 204 ? 17.226 4.794 -17.539 1.00 89.12 204 ALA A N 1
ATOM 1672 C CA . ALA A 1 204 ? 16.878 3.569 -16.830 1.00 89.12 204 ALA A CA 1
ATOM 1673 C C . ALA A 1 204 ? 18.168 2.874 -16.386 1.00 89.12 204 ALA A C 1
ATOM 1675 O O . ALA A 1 204 ? 18.967 2.458 -17.224 1.00 89.12 204 ALA A O 1
ATOM 1676 N N . ILE A 1 205 ? 18.381 2.766 -15.078 1.00 88.38 205 ILE A N 1
ATOM 1677 C CA . ILE A 1 205 ? 19.583 2.183 -14.477 1.00 88.38 205 ILE A CA 1
ATOM 1678 C C . ILE A 1 205 ? 19.227 0.798 -13.946 1.00 88.38 205 ILE A C 1
ATOM 1680 O O . ILE A 1 205 ? 18.353 0.663 -13.092 1.00 88.38 205 ILE A O 1
ATOM 1684 N N . PHE A 1 206 ? 19.903 -0.230 -14.446 1.00 87.00 206 PHE A N 1
ATOM 1685 C CA . PHE A 1 206 ? 19.709 -1.609 -14.013 1.00 87.00 206 PHE A CA 1
ATOM 1686 C C . PHE A 1 206 ? 20.681 -1.918 -12.880 1.00 87.00 206 PHE A C 1
ATOM 1688 O O . PHE A 1 206 ? 21.884 -1.708 -13.028 1.00 87.00 206 PHE A O 1
ATOM 1695 N N . THR A 1 207 ? 20.178 -2.422 -11.758 1.00 84.75 207 THR A N 1
ATOM 1696 C CA . THR A 1 207 ? 20.968 -2.747 -10.567 1.00 84.75 207 THR A CA 1
ATOM 1697 C C . THR A 1 207 ? 20.783 -4.204 -10.156 1.00 84.75 207 THR A C 1
ATOM 1699 O O . THR A 1 207 ? 19.786 -4.854 -10.491 1.00 84.75 207 THR A O 1
ATOM 1702 N N . THR A 1 208 ? 21.749 -4.738 -9.409 1.00 80.50 208 THR A N 1
ATOM 1703 C CA . THR A 1 208 ? 21.558 -6.024 -8.724 1.00 80.50 208 THR A CA 1
ATOM 1704 C C . THR A 1 208 ? 20.594 -5.858 -7.552 1.00 80.50 208 THR A C 1
ATOM 1706 O O . THR A 1 208 ? 20.677 -4.879 -6.813 1.00 80.50 208 THR A O 1
ATOM 1709 N N . SER A 1 209 ? 19.711 -6.839 -7.337 1.00 69.94 209 SER A N 1
ATOM 1710 C CA . SER A 1 209 ? 18.742 -6.775 -6.231 1.00 69.94 209 SER A CA 1
ATOM 1711 C C . SER A 1 209 ? 19.383 -6.857 -4.838 1.00 69.94 209 SER A C 1
ATOM 1713 O O . SER A 1 209 ? 18.732 -6.534 -3.849 1.00 69.94 209 SER A O 1
ATOM 1715 N N . ARG A 1 210 ? 20.632 -7.334 -4.737 1.00 69.75 210 ARG A N 1
ATOM 1716 C CA . ARG A 1 210 ? 21.285 -7.606 -3.448 1.00 69.75 210 ARG A CA 1
ATOM 1717 C C . ARG A 1 210 ? 22.061 -6.410 -2.907 1.00 69.75 210 ARG A C 1
ATOM 1719 O O . ARG A 1 210 ? 21.958 -6.115 -1.722 1.00 69.75 210 ARG A O 1
ATOM 1726 N N . ASP A 1 211 ? 22.797 -5.731 -3.785 1.00 73.00 211 ASP A N 1
ATOM 1727 C CA . ASP A 1 211 ? 23.780 -4.721 -3.384 1.00 73.00 211 ASP A CA 1
ATOM 1728 C C . ASP A 1 211 ? 23.482 -3.339 -3.992 1.00 73.00 211 ASP A C 1
ATOM 1730 O O . ASP A 1 211 ? 24.250 -2.400 -3.791 1.00 73.00 211 ASP A O 1
ATOM 1734 N N . ASN A 1 212 ? 22.392 -3.206 -4.765 1.00 72.00 212 ASN A N 1
ATOM 1735 C CA . ASN A 1 212 ? 22.021 -1.998 -5.514 1.00 72.00 212 ASN A CA 1
ATOM 1736 C C . ASN A 1 212 ? 23.147 -1.448 -6.410 1.00 72.00 212 ASN A C 1
ATOM 1738 O O . ASN A 1 212 ? 23.131 -0.282 -6.806 1.00 72.00 212 ASN A O 1
ATOM 1742 N N . SER A 1 213 ? 24.124 -2.286 -6.758 1.00 81.38 213 SER A N 1
ATOM 1743 C CA . SER A 1 213 ? 25.233 -1.910 -7.623 1.00 81.38 213 SER A CA 1
ATOM 1744 C C . SER A 1 213 ? 24.729 -1.717 -9.059 1.00 81.38 213 SER A C 1
ATOM 1746 O O . SER A 1 213 ? 24.068 -2.619 -9.590 1.00 81.38 213 SER A O 1
ATOM 1748 N N . PRO A 1 214 ? 24.995 -0.559 -9.698 1.00 83.56 214 PRO A N 1
ATOM 1749 C CA . PRO A 1 214 ? 24.577 -0.313 -11.071 1.00 83.56 214 PRO A CA 1
ATOM 1750 C C . PRO A 1 214 ? 25.371 -1.206 -12.027 1.00 83.56 214 PRO A C 1
ATOM 1752 O O . PRO A 1 214 ? 26.596 -1.279 -11.972 1.00 83.56 214 PRO A O 1
ATOM 1755 N N . LEU A 1 215 ? 24.647 -1.904 -12.895 1.00 88.06 215 LEU A N 1
ATOM 1756 C CA . LEU A 1 215 ? 25.182 -2.829 -13.887 1.00 88.06 215 LEU A CA 1
ATOM 1757 C C . LEU A 1 215 ? 25.397 -2.098 -15.213 1.00 88.06 215 LEU A C 1
ATOM 1759 O O . LEU A 1 215 ? 26.508 -2.037 -15.744 1.00 88.06 215 LEU A O 1
ATOM 1763 N N . PHE A 1 216 ? 24.319 -1.525 -15.737 1.00 89.81 216 PHE A N 1
ATOM 1764 C CA . PHE A 1 216 ? 24.285 -0.802 -16.999 1.00 89.81 216 PHE A CA 1
ATOM 1765 C C . PHE A 1 216 ? 23.091 0.148 -17.036 1.00 89.81 216 PHE A C 1
ATOM 1767 O O . PHE A 1 216 ? 22.131 0.005 -16.273 1.00 89.81 216 PHE A O 1
ATOM 1774 N N . SER A 1 217 ? 23.135 1.095 -17.967 1.00 91.31 217 SER A N 1
ATOM 1775 C CA . SER A 1 217 ? 22.102 2.111 -18.133 1.00 91.31 217 SER A CA 1
ATOM 1776 C C . SER A 1 217 ? 21.623 2.229 -19.577 1.00 91.31 217 SER A C 1
ATOM 1778 O O . SER A 1 217 ? 22.374 2.023 -20.533 1.00 91.31 217 SER A O 1
ATOM 1780 N N . PHE A 1 218 ? 20.345 2.573 -19.722 1.00 92.44 218 PHE A N 1
ATOM 1781 C CA . PHE A 1 218 ? 19.711 2.926 -20.986 1.00 92.44 218 PHE A CA 1
ATOM 1782 C C . PHE A 1 218 ? 19.232 4.372 -20.933 1.00 92.44 218 PHE A C 1
ATOM 1784 O O . PHE A 1 218 ? 18.570 4.764 -19.976 1.00 92.44 218 PHE A O 1
ATOM 1791 N N . ASP A 1 219 ? 19.507 5.139 -21.979 1.00 93.50 219 ASP A N 1
ATOM 1792 C CA . ASP A 1 219 ? 18.933 6.467 -22.153 1.00 93.50 219 ASP A CA 1
ATOM 1793 C C . ASP A 1 219 ? 17.589 6.341 -22.873 1.00 93.50 219 ASP A C 1
ATOM 1795 O O . ASP A 1 219 ? 17.473 5.666 -23.897 1.00 93.50 219 ASP A O 1
ATOM 1799 N N . LEU A 1 220 ? 16.570 7.000 -22.336 1.00 90.00 220 LEU A N 1
ATOM 1800 C CA . LEU A 1 220 ? 15.256 7.146 -22.938 1.00 90.00 220 LEU A CA 1
ATOM 1801 C C . LEU A 1 220 ? 15.189 8.501 -23.638 1.00 90.00 220 LEU A C 1
ATOM 1803 O O . LEU A 1 220 ? 15.067 9.557 -23.008 1.00 90.00 220 LEU A O 1
ATOM 1807 N N . VAL A 1 221 ? 15.226 8.446 -24.964 1.00 88.44 221 VAL A N 1
ATOM 1808 C CA . VAL A 1 221 ? 15.109 9.601 -25.843 1.00 88.44 221 VAL A CA 1
ATOM 1809 C C . VAL A 1 221 ? 13.747 9.558 -26.524 1.00 88.44 221 VAL A C 1
ATOM 1811 O O . VAL A 1 221 ? 13.420 8.637 -27.273 1.00 88.44 221 VAL A O 1
ATOM 1814 N N . GLN A 1 222 ? 12.940 10.580 -26.264 1.00 83.25 222 GLN A N 1
ATOM 1815 C CA . GLN A 1 222 ? 11.675 10.790 -26.953 1.00 83.25 222 GLN A CA 1
ATOM 1816 C C . GLN A 1 222 ? 11.868 11.906 -27.978 1.00 83.25 222 GLN A C 1
ATOM 1818 O O . GLN A 1 222 ? 11.858 13.083 -27.624 1.00 83.25 222 GLN A O 1
ATOM 1823 N N . ASN A 1 223 ? 12.094 11.518 -29.235 1.00 75.50 223 ASN A N 1
ATOM 1824 C CA . ASN A 1 223 ? 12.295 12.470 -30.329 1.00 75.50 223 ASN A CA 1
ATOM 1825 C C . ASN A 1 223 ? 10.982 13.168 -30.709 1.00 75.50 223 ASN A C 1
ATOM 1827 O O . ASN A 1 223 ? 10.993 14.359 -30.986 1.00 75.50 223 ASN A O 1
ATOM 1831 N N . ASP A 1 224 ? 9.863 12.437 -30.659 1.00 81.06 224 ASP A N 1
ATOM 1832 C CA . ASP A 1 224 ? 8.529 12.917 -31.022 1.00 81.06 224 ASP A CA 1
ATOM 1833 C C . ASP A 1 224 ? 7.454 12.347 -30.084 1.00 81.06 224 ASP A C 1
ATOM 1835 O O . ASP A 1 224 ? 7.665 11.365 -29.371 1.00 81.06 224 ASP A O 1
ATOM 1839 N N . SER A 1 225 ? 6.242 12.909 -30.125 1.00 80.50 225 SER A N 1
ATOM 1840 C CA . SER A 1 225 ? 5.089 12.381 -29.374 1.00 80.50 225 SER A CA 1
ATOM 1841 C C . SER A 1 225 ? 4.706 10.946 -29.766 1.00 80.50 225 SER A C 1
ATOM 1843 O O . SER A 1 225 ? 4.033 10.262 -29.000 1.00 80.50 225 SER A O 1
ATOM 1845 N N . SER A 1 226 ? 5.140 10.495 -30.948 1.00 87.00 226 SER A N 1
ATOM 1846 C CA . SER A 1 226 ? 4.765 9.208 -31.546 1.00 87.00 226 SER A CA 1
ATOM 1847 C C . SER A 1 226 ? 5.803 8.101 -31.358 1.00 87.00 226 SER A C 1
ATOM 1849 O O . SER A 1 226 ? 5.449 6.931 -31.487 1.00 87.00 226 SER A O 1
ATOM 1851 N N . PHE A 1 227 ? 7.046 8.436 -30.992 1.00 87.00 227 PHE A N 1
ATOM 1852 C CA . PHE A 1 227 ? 8.132 7.462 -30.858 1.00 87.00 227 PHE A CA 1
ATOM 1853 C C . PHE A 1 227 ? 8.963 7.696 -29.599 1.00 87.00 227 PHE A C 1
ATOM 1855 O O . PHE A 1 227 ? 9.410 8.813 -29.335 1.00 87.00 227 PHE A O 1
ATOM 1862 N N . ALA A 1 228 ? 9.227 6.624 -28.857 1.00 88.69 228 ALA A N 1
ATOM 1863 C CA . ALA A 1 228 ? 10.202 6.612 -27.772 1.00 88.69 228 ALA A CA 1
ATOM 1864 C C . ALA A 1 228 ? 11.284 5.580 -28.070 1.00 88.69 228 ALA A C 1
ATOM 1866 O O . ALA A 1 228 ? 10.975 4.438 -28.399 1.00 88.69 228 ALA A O 1
ATOM 1867 N N . ASN A 1 229 ? 12.545 5.975 -27.931 1.00 91.00 229 ASN A N 1
ATOM 1868 C CA . ASN A 1 229 ? 13.677 5.090 -28.136 1.00 91.00 229 ASN A CA 1
ATOM 1869 C C . ASN A 1 229 ? 14.476 4.955 -26.844 1.00 91.00 229 ASN A C 1
ATOM 1871 O O . ASN A 1 229 ? 14.870 5.945 -26.232 1.00 91.00 229 ASN A O 1
ATOM 1875 N N . PHE A 1 230 ? 14.734 3.717 -26.456 1.00 90.62 230 PHE A N 1
ATOM 1876 C CA . PHE A 1 230 ? 15.671 3.357 -25.410 1.00 90.62 230 PHE A CA 1
ATOM 1877 C C . PHE A 1 230 ? 16.966 2.922 -26.077 1.00 90.62 230 PHE A C 1
ATOM 1879 O O . PHE A 1 230 ? 16.953 2.012 -26.906 1.00 90.62 230 PHE A O 1
ATOM 1886 N N . HIS A 1 231 ? 18.082 3.537 -25.712 1.00 92.81 231 HIS A N 1
ATOM 1887 C CA . HIS A 1 231 ? 19.396 3.190 -26.239 1.00 92.81 231 HIS A CA 1
ATOM 1888 C C . HIS A 1 231 ? 20.327 2.802 -25.107 1.00 92.81 231 HIS A C 1
ATOM 1890 O O . HIS A 1 231 ? 20.361 3.457 -24.069 1.00 92.81 231 HIS A O 1
ATOM 1896 N N . PHE A 1 232 ? 21.090 1.736 -25.311 1.00 91.19 232 PHE A N 1
ATOM 1897 C CA . PHE A 1 232 ? 22.134 1.340 -24.386 1.00 91.19 232 PHE A CA 1
ATOM 1898 C C . PHE A 1 232 ? 23.159 2.470 -24.282 1.00 91.19 232 PHE A C 1
ATOM 1900 O O . PHE A 1 232 ? 23.752 2.868 -25.286 1.00 91.19 232 PHE A O 1
ATOM 1907 N N . ARG A 1 233 ? 23.363 2.978 -23.068 1.00 89.38 233 ARG A N 1
ATOM 1908 C CA . ARG A 1 233 ? 24.277 4.088 -22.809 1.00 89.38 233 ARG A CA 1
ATOM 1909 C C . ARG A 1 233 ? 25.683 3.570 -22.566 1.00 89.38 233 ARG A C 1
ATOM 1911 O O . ARG A 1 233 ? 26.614 3.899 -23.294 1.00 89.38 233 ARG A O 1
ATOM 1918 N N . LYS A 1 234 ? 25.839 2.790 -21.498 1.00 88.69 234 LYS A N 1
ATOM 1919 C CA . LYS A 1 234 ? 27.123 2.262 -21.043 1.00 88.69 234 LYS A CA 1
ATOM 1920 C C . LYS A 1 234 ? 26.927 1.163 -20.009 1.00 88.69 234 LYS A C 1
ATOM 1922 O O . LYS A 1 234 ? 25.871 1.043 -19.387 1.00 88.69 234 LYS A O 1
ATOM 1927 N N . PHE A 1 235 ? 28.001 0.417 -19.794 1.00 87.56 235 PHE A N 1
ATOM 1928 C CA . PHE A 1 235 ? 28.171 -0.361 -18.581 1.00 87.56 235 PHE A CA 1
ATOM 1929 C C . PHE A 1 235 ? 28.605 0.568 -17.445 1.00 87.56 235 PHE A C 1
ATOM 1931 O O . PHE A 1 235 ? 29.515 1.381 -17.616 1.00 87.56 235 PHE A O 1
ATOM 1938 N N . ASP A 1 236 ? 27.934 0.462 -16.303 1.00 83.94 236 ASP A N 1
ATOM 1939 C CA . ASP A 1 236 ? 28.290 1.204 -15.091 1.00 83.94 236 ASP A CA 1
ATOM 1940 C C . ASP A 1 236 ? 29.239 0.387 -14.190 1.00 83.94 236 ASP A C 1
ATOM 1942 O O . ASP A 1 236 ? 29.963 0.960 -13.377 1.00 83.94 236 ASP A O 1
ATOM 1946 N N . ALA A 1 237 ? 29.322 -0.929 -14.421 1.00 81.00 237 ALA A N 1
ATOM 1947 C CA . ALA A 1 237 ? 30.364 -1.828 -13.924 1.00 81.00 237 ALA A CA 1
ATOM 1948 C C . ALA A 1 237 ? 31.291 -2.299 -15.065 1.00 81.00 237 ALA A C 1
ATOM 1950 O O . ALA A 1 237 ? 30.948 -2.196 -16.240 1.00 81.00 237 ALA A O 1
ATOM 1951 N N . SER A 1 238 ? 32.474 -2.843 -14.755 1.00 81.75 238 SER A N 1
ATOM 1952 C CA . SER A 1 238 ? 33.336 -3.422 -15.799 1.00 81.75 238 SER A CA 1
ATOM 1953 C C . SER A 1 238 ? 32.665 -4.651 -16.417 1.00 81.75 238 SER A C 1
ATOM 1955 O O . SER A 1 238 ? 32.307 -5.579 -15.694 1.00 81.75 238 SER A O 1
ATOM 1957 N N . GLU A 1 239 ? 32.555 -4.707 -17.745 1.00 78.94 239 GLU A N 1
ATOM 1958 C CA . GLU A 1 239 ? 31.940 -5.838 -18.459 1.00 78.94 239 GLU A CA 1
ATOM 1959 C C . GLU A 1 239 ? 32.593 -7.182 -18.098 1.00 78.94 239 GLU A C 1
ATOM 1961 O O . GLU A 1 239 ? 31.904 -8.175 -17.897 1.00 78.94 239 GLU A O 1
ATOM 1966 N N . SER A 1 240 ? 33.914 -7.188 -17.885 1.00 79.19 240 SER A N 1
ATOM 1967 C CA . SER A 1 240 ? 34.675 -8.375 -17.461 1.00 79.19 240 SER A CA 1
ATOM 1968 C C . SER A 1 240 ? 34.291 -8.916 -16.078 1.00 79.19 240 SER A C 1
ATOM 1970 O O . SER A 1 240 ? 34.551 -10.076 -15.770 1.00 79.19 240 SER A O 1
ATOM 1972 N N . THR A 1 241 ? 33.680 -8.075 -15.241 1.00 79.50 241 THR A N 1
ATOM 1973 C CA . THR A 1 241 ? 33.232 -8.430 -13.886 1.00 79.50 241 THR A CA 1
ATOM 1974 C C . THR A 1 241 ? 31.765 -8.850 -13.845 1.00 79.50 241 THR A C 1
ATOM 1976 O O . THR A 1 241 ? 31.306 -9.388 -12.837 1.00 79.50 241 THR A O 1
ATOM 1979 N N . LEU A 1 242 ? 31.025 -8.629 -14.936 1.00 77.44 242 LEU A N 1
ATOM 1980 C CA . LEU A 1 242 ? 29.631 -9.024 -15.053 1.00 77.44 242 LEU A CA 1
ATOM 1981 C C . LEU A 1 242 ? 29.533 -10.508 -15.406 1.00 77.44 242 LEU A C 1
ATOM 1983 O O . LEU A 1 242 ? 30.251 -11.027 -16.258 1.00 77.44 242 LEU A O 1
ATOM 1987 N N . ASN A 1 243 ? 28.594 -11.204 -14.768 1.00 79.06 243 ASN A N 1
ATOM 1988 C CA . ASN A 1 243 ? 28.208 -12.541 -15.202 1.00 79.06 243 ASN A CA 1
ATOM 1989 C C . ASN A 1 243 ? 27.697 -12.444 -16.651 1.00 79.06 243 ASN A C 1
ATOM 1991 O O . ASN A 1 243 ? 26.878 -11.574 -16.942 1.00 79.06 243 ASN A O 1
ATOM 1995 N N . SER A 1 244 ? 28.132 -13.332 -17.549 1.00 75.81 244 SER A N 1
ATOM 1996 C CA . SER A 1 244 ? 27.740 -13.304 -18.969 1.00 75.81 244 SER A CA 1
ATOM 1997 C C . SER A 1 244 ? 26.225 -13.380 -19.187 1.00 75.81 244 SER A C 1
ATOM 1999 O O . SER A 1 244 ? 25.724 -12.937 -20.215 1.00 75.81 244 SER A O 1
ATOM 2001 N N . SER A 1 245 ? 25.478 -13.892 -18.205 1.00 73.12 245 SER A N 1
ATOM 2002 C CA . SER A 1 245 ? 24.010 -13.890 -18.207 1.00 73.12 245 SER A CA 1
ATOM 2003 C C . SER A 1 245 ? 23.366 -12.518 -17.957 1.00 73.12 245 SER A C 1
ATOM 2005 O O . SER A 1 245 ? 22.188 -12.350 -18.261 1.00 73.12 245 SER A O 1
ATOM 2007 N N . LEU A 1 246 ? 24.111 -11.549 -17.416 1.00 74.50 246 LEU A N 1
ATOM 2008 C CA . LEU A 1 246 ? 23.647 -10.195 -17.084 1.00 74.50 246 LEU A CA 1
ATOM 2009 C C . LEU A 1 246 ? 24.113 -9.135 -18.089 1.00 74.50 246 LEU A C 1
ATOM 2011 O O . LEU A 1 246 ? 23.722 -7.975 -17.976 1.00 74.50 246 LEU A O 1
ATOM 2015 N N . VAL A 1 247 ? 24.942 -9.509 -19.063 1.00 82.12 247 VAL A N 1
ATOM 2016 C CA . VAL A 1 247 ? 25.376 -8.602 -20.128 1.00 82.12 247 VAL A CA 1
ATOM 2017 C C . VAL A 1 247 ? 24.199 -8.388 -21.093 1.00 82.12 247 VAL A C 1
ATOM 2019 O O . VAL A 1 247 ? 23.695 -9.360 -21.665 1.00 82.12 247 VAL A O 1
ATOM 2022 N N . PRO A 1 248 ? 23.718 -7.145 -21.288 1.00 83.56 248 PRO A N 1
ATOM 2023 C CA . PRO A 1 248 ? 22.582 -6.882 -22.150 1.00 83.56 248 PRO A CA 1
ATOM 2024 C C . PRO A 1 248 ? 22.993 -7.057 -23.612 1.00 83.56 248 PRO A C 1
ATOM 2026 O O . PRO A 1 248 ? 23.830 -6.330 -24.144 1.00 83.56 248 PRO A O 1
ATOM 2029 N N . VAL A 1 249 ? 22.358 -8.019 -24.278 1.00 87.31 249 VAL A N 1
ATOM 2030 C CA . VAL A 1 249 ? 22.513 -8.226 -25.726 1.00 87.31 249 VAL A CA 1
ATOM 2031 C C . VAL A 1 249 ? 21.743 -7.152 -26.506 1.00 87.31 249 VAL A C 1
ATOM 2033 O O . VAL A 1 249 ? 22.148 -6.751 -27.596 1.00 87.31 249 VAL A O 1
ATOM 2036 N N . VAL A 1 250 ? 20.645 -6.656 -25.928 1.00 89.00 250 VAL A N 1
ATOM 2037 C CA . VAL A 1 250 ? 19.807 -5.597 -26.500 1.00 89.00 250 VAL A CA 1
ATOM 2038 C C . VAL A 1 250 ? 20.559 -4.265 -26.474 1.00 89.00 250 VAL A C 1
ATOM 2040 O O . VAL A 1 250 ? 21.027 -3.830 -25.424 1.00 89.00 250 VAL A O 1
ATOM 2043 N N . ARG A 1 251 ? 20.647 -3.593 -27.625 1.00 90.88 251 ARG A N 1
ATOM 2044 C CA . ARG A 1 251 ? 21.270 -2.267 -27.772 1.00 90.88 251 ARG A CA 1
ATOM 2045 C C . ARG A 1 251 ? 20.275 -1.140 -27.897 1.00 90.88 251 ARG A C 1
ATOM 2047 O O . ARG A 1 251 ? 20.557 -0.036 -27.440 1.00 90.88 251 ARG A O 1
ATOM 2054 N N . SER A 1 252 ? 19.137 -1.387 -28.528 1.00 92.44 252 SER A N 1
ATOM 2055 C CA . SER A 1 252 ? 18.090 -0.380 -28.596 1.00 92.44 252 SER A CA 1
ATOM 2056 C C . SER A 1 252 ? 16.711 -1.000 -28.627 1.00 92.44 252 SER A C 1
ATOM 2058 O O . SER A 1 252 ? 16.543 -2.114 -29.119 1.00 92.44 252 SER A O 1
ATOM 2060 N N . ILE A 1 253 ? 15.740 -0.275 -28.085 1.00 91.69 253 ILE A N 1
ATOM 2061 C CA . ILE A 1 253 ? 14.323 -0.612 -28.132 1.00 91.69 253 ILE A CA 1
ATOM 2062 C C . ILE A 1 253 ? 13.581 0.632 -28.603 1.00 91.69 253 ILE A C 1
ATOM 2064 O O . ILE A 1 253 ? 13.634 1.674 -27.957 1.00 91.69 253 ILE A O 1
ATOM 2068 N N . SER A 1 254 ? 12.876 0.517 -29.714 1.00 92.62 254 SER A N 1
ATOM 2069 C CA . SER A 1 254 ? 12.024 1.552 -30.278 1.00 92.62 254 SER A CA 1
ATOM 2070 C C . SER A 1 254 ? 10.565 1.196 -30.050 1.00 92.62 254 SER A C 1
ATOM 2072 O O . SER A 1 254 ? 10.104 0.113 -30.413 1.00 92.62 254 SER A O 1
ATOM 2074 N N . TYR A 1 255 ? 9.835 2.134 -29.464 1.00 90.19 255 TYR A N 1
ATOM 2075 C CA . TYR A 1 255 ? 8.409 2.040 -29.216 1.00 90.19 255 TYR A CA 1
ATOM 2076 C C . TYR A 1 255 ? 7.656 2.999 -30.138 1.00 90.19 255 TYR A C 1
ATOM 2078 O O . TYR A 1 255 ? 7.909 4.205 -30.120 1.00 90.19 255 TYR A O 1
ATOM 2086 N N . ASP A 1 256 ? 6.715 2.464 -30.913 1.00 91.25 256 ASP A N 1
ATOM 2087 C CA . ASP A 1 256 ? 5.788 3.228 -31.752 1.00 91.25 256 ASP A CA 1
ATOM 2088 C C . ASP A 1 256 ? 4.435 3.329 -31.032 1.00 91.25 256 ASP A C 1
ATOM 2090 O O . ASP A 1 256 ? 3.699 2.343 -30.906 1.00 91.25 256 ASP A O 1
ATOM 2094 N N . PHE A 1 257 ? 4.096 4.528 -30.547 1.00 86.94 257 PHE A N 1
ATOM 2095 C CA . PHE A 1 257 ? 2.844 4.771 -29.824 1.00 86.94 257 PHE A CA 1
ATOM 2096 C C . PHE A 1 257 ? 1.608 4.722 -30.724 1.00 86.94 257 PHE A C 1
ATOM 2098 O O . PHE A 1 257 ? 0.517 4.504 -30.204 1.00 86.94 257 PHE A O 1
ATOM 2105 N N . VAL A 1 258 ? 1.759 4.894 -32.039 1.00 89.00 258 VAL A N 1
ATOM 2106 C CA . VAL A 1 258 ? 0.650 4.897 -33.003 1.00 89.00 258 VAL A CA 1
ATOM 2107 C C . VAL A 1 258 ? 0.284 3.472 -33.397 1.00 89.00 258 VAL A C 1
ATOM 2109 O O . VAL A 1 258 ? -0.893 3.125 -33.450 1.00 89.00 258 VAL A O 1
ATOM 2112 N N . LYS A 1 259 ? 1.290 2.633 -33.653 1.00 89.50 259 LYS A N 1
ATOM 2113 C CA . LYS A 1 259 ? 1.092 1.221 -34.016 1.00 89.50 259 LYS A CA 1
ATOM 2114 C C . LYS A 1 259 ? 1.026 0.289 -32.813 1.00 89.50 259 LYS A C 1
ATOM 2116 O O . LYS A 1 259 ? 0.720 -0.888 -32.981 1.00 89.50 259 LYS A O 1
ATOM 2121 N N . HIS A 1 260 ? 1.337 0.801 -31.622 1.00 89.06 260 HIS A N 1
ATOM 2122 C CA . HIS A 1 260 ? 1.503 0.014 -30.401 1.00 89.06 260 HIS A CA 1
ATOM 2123 C C . HIS A 1 260 ? 2.489 -1.141 -30.599 1.00 89.06 260 HIS A C 1
ATOM 2125 O O . HIS A 1 260 ? 2.283 -2.233 -30.077 1.00 89.06 260 HIS A O 1
ATOM 2131 N N . SER A 1 261 ? 3.543 -0.917 -31.384 1.00 91.56 261 SER A N 1
ATOM 2132 C CA . SER A 1 261 ? 4.551 -1.927 -31.699 1.00 91.56 261 SER A CA 1
ATOM 2133 C C . SER A 1 261 ? 5.870 -1.606 -31.015 1.00 91.56 261 SER A C 1
ATOM 2135 O O . SER A 1 261 ? 6.250 -0.440 -30.891 1.00 91.56 261 SER A O 1
ATOM 2137 N N . VAL A 1 262 ? 6.583 -2.651 -30.617 1.00 91.56 262 VAL A N 1
ATOM 2138 C CA . VAL A 1 262 ? 7.902 -2.565 -29.995 1.00 91.56 262 VAL A CA 1
ATOM 2139 C C . VAL A 1 262 ? 8.880 -3.305 -30.873 1.00 91.56 262 VAL A C 1
ATOM 2141 O O . VAL A 1 262 ? 8.670 -4.476 -31.145 1.00 91.56 262 VAL A O 1
ATOM 2144 N N . ASN A 1 263 ? 9.959 -2.651 -31.274 1.00 93.31 263 ASN A N 1
ATOM 2145 C CA . ASN A 1 263 ? 11.058 -3.291 -31.983 1.00 93.31 263 ASN A CA 1
ATOM 2146 C C . ASN A 1 263 ? 12.341 -3.090 -31.192 1.00 93.31 263 ASN A C 1
ATOM 2148 O O . ASN A 1 263 ? 12.515 -2.063 -30.547 1.00 93.31 263 ASN A O 1
ATOM 2152 N N . GLY A 1 264 ? 13.259 -4.041 -31.253 1.00 91.94 264 GLY A N 1
ATOM 2153 C CA . GLY A 1 264 ? 14.554 -3.911 -30.613 1.00 91.94 264 GLY A CA 1
ATOM 2154 C C . GLY A 1 264 ? 15.665 -4.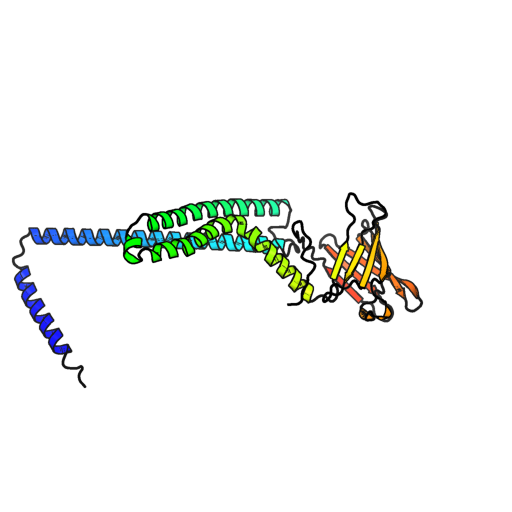554 -31.418 1.00 91.94 264 GLY A C 1
ATOM 2155 O O . GLY A 1 264 ? 15.462 -5.528 -32.148 1.00 91.94 264 GLY A O 1
ATOM 2156 N N . THR A 1 265 ? 16.850 -3.976 -31.279 1.00 93.44 265 THR A N 1
ATOM 2157 C CA . THR A 1 265 ? 18.075 -4.464 -31.903 1.00 93.44 265 THR A CA 1
ATOM 2158 C C . THR A 1 265 ? 19.006 -5.048 -30.859 1.00 93.44 265 THR A C 1
ATOM 2160 O O . THR A 1 265 ? 19.081 -4.564 -29.726 1.00 93.44 265 THR A O 1
ATOM 2163 N N . CYS A 1 266 ? 19.728 -6.085 -31.254 1.00 90.75 266 CYS A N 1
ATOM 2164 C CA . CYS A 1 266 ? 20.719 -6.766 -30.442 1.00 90.75 266 CYS A CA 1
ATOM 2165 C C . CYS A 1 266 ? 22.069 -6.746 -31.139 1.00 90.75 266 CYS A C 1
ATOM 2167 O O . CYS A 1 266 ? 22.128 -6.722 -32.366 1.00 90.75 266 CYS A O 1
ATOM 2169 N N . VAL A 1 267 ? 23.139 -6.836 -30.352 1.00 88.62 267 VAL A N 1
ATOM 2170 C CA . VAL A 1 267 ? 24.461 -7.164 -30.889 1.00 88.62 267 VAL A CA 1
ATOM 2171 C C . VAL A 1 267 ? 24.572 -8.668 -31.096 1.00 88.62 267 VAL A C 1
ATOM 2173 O O . VAL A 1 267 ? 24.345 -9.454 -30.175 1.00 88.62 267 VAL A O 1
ATOM 2176 N N . THR A 1 268 ? 24.908 -9.063 -32.318 1.00 83.75 268 THR A N 1
ATOM 2177 C CA . THR A 1 268 ? 25.246 -10.441 -32.674 1.00 83.75 268 THR A CA 1
ATOM 2178 C C . THR A 1 268 ? 26.672 -10.790 -32.218 1.00 83.75 268 THR A C 1
ATOM 2180 O O . THR A 1 268 ? 27.460 -9.891 -31.916 1.00 83.75 268 THR A O 1
ATOM 2183 N N . PRO A 1 269 ? 27.051 -12.083 -32.182 1.00 80.44 269 PRO A N 1
ATOM 2184 C CA . PRO A 1 269 ? 28.422 -12.508 -31.893 1.00 80.44 269 PRO A CA 1
ATOM 2185 C C . PRO A 1 269 ? 29.459 -11.878 -32.833 1.00 80.44 269 PRO A C 1
ATOM 2187 O O . PRO A 1 269 ? 30.595 -11.662 -32.423 1.00 80.44 269 PRO A O 1
ATOM 2190 N N . ASP A 1 270 ? 29.045 -11.530 -34.054 1.00 82.81 270 ASP A N 1
ATOM 2191 C CA . ASP A 1 270 ? 29.887 -10.898 -35.074 1.00 82.81 270 ASP A CA 1
ATOM 2192 C C . ASP A 1 270 ? 29.984 -9.368 -34.906 1.00 82.81 270 ASP A C 1
ATOM 2194 O O . ASP A 1 270 ? 30.633 -8.684 -35.696 1.00 82.81 270 ASP A O 1
ATOM 2198 N N . GLY A 1 271 ? 29.334 -8.804 -33.880 1.00 80.88 271 GLY A N 1
ATOM 2199 C CA . GLY A 1 271 ? 29.325 -7.369 -33.596 1.00 80.88 271 GLY A CA 1
ATOM 2200 C C . GLY A 1 271 ? 28.336 -6.559 -34.442 1.00 80.88 271 GLY A C 1
ATOM 2201 O O . GLY A 1 271 ? 28.295 -5.336 -34.302 1.00 80.88 271 GLY A O 1
ATOM 2202 N N . SER A 1 272 ? 27.532 -7.200 -35.302 1.00 85.94 272 SER A N 1
ATOM 2203 C CA . SER A 1 272 ? 26.477 -6.528 -36.073 1.00 85.94 272 SER A CA 1
ATOM 2204 C C . SER A 1 272 ? 25.258 -6.217 -35.198 1.00 85.94 272 SER A C 1
ATOM 2206 O O . SER A 1 272 ? 24.975 -6.914 -34.224 1.00 85.94 272 SER A O 1
ATOM 2208 N N . ASN A 1 273 ? 24.522 -5.161 -35.552 1.00 87.56 273 ASN A N 1
ATOM 2209 C CA . ASN A 1 273 ? 23.242 -4.832 -34.930 1.00 87.56 273 ASN A CA 1
ATOM 2210 C C . ASN A 1 273 ? 22.100 -5.396 -35.775 1.00 87.56 273 ASN A C 1
ATOM 2212 O O . ASN A 1 273 ? 21.800 -4.835 -36.826 1.00 87.56 273 ASN A O 1
ATOM 2216 N N . ASP A 1 274 ? 21.429 -6.433 -35.279 1.00 89.94 274 ASP A N 1
ATOM 2217 C CA . ASP A 1 274 ? 20.289 -7.053 -35.959 1.00 89.94 274 ASP A CA 1
ATOM 2218 C C . ASP A 1 274 ? 19.007 -6.928 -35.135 1.00 89.94 274 ASP A C 1
ATOM 2220 O O . ASP A 1 274 ? 19.029 -6.853 -33.902 1.00 89.94 274 ASP A O 1
ATOM 2224 N N . THR A 1 275 ? 17.859 -6.884 -35.816 1.00 89.81 275 THR A N 1
ATOM 2225 C CA . THR A 1 275 ? 16.551 -6.891 -35.152 1.00 89.81 275 THR A CA 1
ATOM 2226 C C . THR A 1 275 ? 16.341 -8.236 -34.469 1.00 89.81 275 THR A C 1
ATOM 2228 O O . THR A 1 275 ? 16.285 -9.275 -35.119 1.00 89.81 275 THR A O 1
ATOM 2231 N N . CYS A 1 276 ? 16.217 -8.207 -33.149 1.00 88.12 276 CYS A N 1
ATOM 2232 C CA . CYS A 1 276 ? 16.129 -9.403 -32.315 1.00 88.12 276 CYS A CA 1
ATOM 2233 C C . CYS A 1 276 ? 14.885 -9.429 -31.438 1.00 88.12 276 CYS A C 1
ATOM 2235 O O . CYS A 1 276 ? 14.625 -10.435 -30.788 1.00 88.12 276 CYS A O 1
ATOM 2237 N N . LEU A 1 277 ? 14.158 -8.317 -31.360 1.00 89.19 277 LEU A N 1
ATOM 2238 C CA . LEU A 1 277 ? 12.978 -8.166 -30.531 1.00 89.19 277 LEU A CA 1
ATOM 2239 C C . LEU A 1 277 ? 11.904 -7.483 -31.366 1.00 89.19 277 LEU A C 1
ATOM 2241 O O . LEU A 1 277 ? 12.158 -6.465 -32.007 1.00 89.19 277 LEU A O 1
ATOM 2245 N N . ASN A 1 278 ? 10.712 -8.056 -31.366 1.00 91.94 278 ASN A N 1
ATOM 2246 C CA . ASN A 1 278 ? 9.518 -7.475 -31.956 1.00 91.94 278 ASN A CA 1
ATOM 2247 C C . ASN A 1 278 ? 8.337 -7.803 -31.044 1.00 91.94 278 ASN A C 1
ATOM 2249 O O . ASN A 1 278 ? 8.287 -8.872 -30.444 1.00 91.94 278 ASN A O 1
ATOM 2253 N N . GLY A 1 279 ? 7.381 -6.906 -30.918 1.00 89.31 279 GLY A N 1
ATOM 2254 C CA . GLY A 1 279 ? 6.243 -7.100 -30.053 1.00 89.31 279 GLY A CA 1
ATOM 2255 C C . GLY A 1 279 ? 5.152 -6.079 -30.273 1.00 89.31 279 GLY A C 1
ATOM 2256 O O . GLY A 1 279 ? 5.269 -5.149 -31.072 1.00 89.31 279 GLY A O 1
ATOM 2257 N N . SER A 1 280 ? 4.075 -6.248 -29.519 1.00 89.25 280 SER A N 1
ATOM 2258 C CA . SER A 1 280 ? 2.977 -5.293 -29.504 1.00 89.25 280 SER A CA 1
ATOM 2259 C C . SER A 1 280 ? 2.441 -5.087 -28.098 1.00 89.25 280 SER A C 1
ATOM 2261 O O . SER A 1 280 ? 2.463 -5.984 -27.251 1.00 89.25 280 SER A O 1
ATOM 2263 N N . PHE A 1 281 ? 1.982 -3.869 -27.843 1.00 81.81 281 PHE A N 1
ATOM 2264 C CA . PHE A 1 281 ? 1.344 -3.499 -26.599 1.00 81.81 281 PHE A CA 1
ATOM 2265 C C . PHE A 1 281 ? -0.169 -3.599 -26.750 1.00 81.81 281 PHE A C 1
ATOM 2267 O O . PHE A 1 281 ? -0.787 -2.941 -27.587 1.00 81.81 281 PHE A O 1
ATOM 2274 N N . ASN A 1 282 ? -0.786 -4.405 -25.898 1.00 78.94 282 ASN A N 1
ATOM 2275 C CA . ASN A 1 282 ? -2.228 -4.501 -25.818 1.00 78.94 282 ASN A CA 1
ATOM 2276 C C . ASN A 1 282 ? -2.749 -3.476 -24.807 1.00 78.94 282 ASN A C 1
ATOM 2278 O O . ASN A 1 282 ? -2.685 -3.692 -23.596 1.00 78.94 282 ASN A O 1
ATOM 2282 N N . LEU A 1 283 ? -3.314 -2.378 -25.312 1.00 73.88 283 LEU A N 1
ATOM 2283 C CA . LEU A 1 283 ? -3.881 -1.306 -24.489 1.00 73.88 283 LEU A CA 1
ATOM 2284 C C . LEU A 1 283 ? -5.068 -1.743 -23.621 1.00 73.88 283 LEU A C 1
ATOM 2286 O O . LEU A 1 283 ? -5.332 -1.113 -22.602 1.00 73.88 283 LEU A O 1
ATOM 2290 N N . VAL A 1 284 ? -5.792 -2.799 -24.003 1.00 69.44 284 VAL A N 1
ATOM 2291 C CA . VAL A 1 284 ? -6.962 -3.267 -23.241 1.00 69.44 284 VAL A CA 1
ATOM 2292 C C . VAL A 1 284 ? -6.521 -3.903 -21.926 1.00 69.44 284 VAL A C 1
ATOM 2294 O O . VAL A 1 284 ? -7.146 -3.693 -20.890 1.00 69.44 284 VAL A O 1
ATOM 2297 N N . ASN A 1 285 ? -5.419 -4.654 -21.967 1.00 66.31 285 ASN A N 1
ATOM 2298 C CA . ASN A 1 285 ? -4.931 -5.434 -20.832 1.00 66.31 285 ASN A CA 1
ATOM 2299 C C . ASN A 1 285 ? -3.627 -4.896 -20.233 1.00 66.31 285 ASN A C 1
ATOM 2301 O O . ASN A 1 285 ? -3.100 -5.517 -19.312 1.00 66.31 285 ASN A O 1
ATOM 2305 N N . PHE A 1 286 ? -3.101 -3.785 -20.762 1.00 68.56 286 PHE A N 1
ATOM 2306 C CA . PHE A 1 286 ? -1.776 -3.249 -20.437 1.00 68.56 286 PHE A CA 1
ATOM 2307 C C . PHE A 1 286 ? -0.699 -4.346 -20.422 1.00 68.56 286 PHE A C 1
ATOM 2309 O O . PHE A 1 286 ? 0.088 -4.473 -19.484 1.00 68.56 286 PHE A O 1
ATOM 2316 N N . SER A 1 287 ? -0.712 -5.197 -21.450 1.00 73.44 287 SER A N 1
ATOM 2317 C CA . SER A 1 287 ? 0.244 -6.294 -21.597 1.00 73.44 287 SER A CA 1
ATOM 2318 C C . SER A 1 287 ? 1.165 -6.045 -22.776 1.00 73.44 287 SER A C 1
ATOM 2320 O O . SER A 1 287 ? 0.733 -5.541 -23.812 1.00 73.44 287 SER A O 1
ATOM 2322 N N . LEU A 1 288 ? 2.422 -6.437 -22.620 1.00 79.25 288 LEU A N 1
ATOM 2323 C CA . LEU A 1 288 ? 3.432 -6.363 -23.656 1.00 79.25 288 LEU A CA 1
ATOM 2324 C C . LEU A 1 288 ? 3.762 -7.785 -24.113 1.00 79.25 288 LEU A C 1
ATOM 2326 O O . LEU A 1 288 ? 4.337 -8.575 -23.362 1.00 79.25 288 LEU A O 1
ATOM 2330 N N . ASP A 1 289 ? 3.383 -8.097 -25.347 1.00 82.06 289 ASP A N 1
ATOM 2331 C CA . ASP A 1 289 ? 3.693 -9.373 -25.981 1.00 82.06 289 ASP A CA 1
ATOM 2332 C C . ASP A 1 289 ? 4.987 -9.196 -26.780 1.00 82.06 289 ASP A C 1
ATOM 2334 O O . ASP A 1 289 ? 5.024 -8.396 -27.716 1.00 82.06 289 ASP A O 1
ATOM 2338 N N . LEU A 1 290 ? 6.053 -9.893 -26.374 1.00 82.06 290 LEU A N 1
ATOM 2339 C CA . LEU A 1 290 ? 7.384 -9.813 -26.975 1.00 82.06 290 LEU A CA 1
ATOM 2340 C C . LEU A 1 290 ? 7.785 -11.154 -27.581 1.00 82.06 290 LEU A C 1
ATOM 2342 O O . LEU A 1 290 ? 7.860 -12.173 -26.893 1.00 82.06 290 LEU A O 1
ATOM 2346 N N . ASN A 1 291 ? 8.172 -11.105 -28.845 1.00 82.31 291 ASN A N 1
ATOM 2347 C CA . ASN A 1 291 ? 8.884 -12.164 -29.534 1.00 82.31 291 ASN A CA 1
ATOM 2348 C C . ASN A 1 291 ? 10.345 -11.752 -29.635 1.00 82.31 291 ASN A C 1
ATOM 2350 O O . ASN A 1 291 ? 10.659 -10.669 -30.137 1.00 82.31 291 ASN A O 1
ATOM 2354 N N . TYR A 1 292 ? 11.244 -12.601 -29.144 1.00 80.12 292 TYR A N 1
ATOM 2355 C CA . TYR A 1 292 ? 12.665 -12.309 -29.200 1.00 80.12 292 TYR A CA 1
ATOM 2356 C C . TYR A 1 292 ? 13.495 -13.520 -29.621 1.00 80.12 292 TYR A C 1
ATOM 2358 O O . TYR A 1 292 ? 13.242 -14.670 -29.254 1.00 80.12 292 TYR A O 1
ATOM 2366 N N . THR A 1 293 ? 14.520 -13.237 -30.413 1.00 78.25 293 THR A N 1
ATOM 2367 C CA . THR A 1 293 ? 15.494 -14.196 -30.926 1.00 78.25 293 THR A CA 1
ATOM 2368 C C . THR A 1 293 ? 16.869 -13.761 -30.456 1.00 78.25 293 THR A C 1
ATOM 2370 O O . THR A 1 293 ? 17.439 -12.799 -30.969 1.00 78.25 293 THR A O 1
ATOM 2373 N N . LEU A 1 294 ? 17.399 -14.453 -29.448 1.00 71.81 294 LEU A N 1
ATOM 2374 C CA . LEU A 1 294 ? 18.758 -14.205 -28.974 1.00 71.81 294 LEU A CA 1
ATOM 2375 C C . LEU A 1 294 ? 19.754 -14.999 -29.825 1.00 71.81 294 LEU A C 1
ATOM 2377 O O . LEU A 1 294 ? 19.478 -16.158 -30.150 1.00 71.81 294 LEU A O 1
ATOM 2381 N N . PRO A 1 295 ? 20.930 -14.436 -30.139 1.00 66.88 295 PRO A N 1
ATOM 2382 C CA . PRO A 1 295 ? 21.967 -15.180 -30.835 1.00 66.88 295 PRO A CA 1
ATOM 2383 C C . PRO A 1 295 ? 22.335 -16.458 -30.068 1.00 66.88 295 PRO A C 1
ATOM 2385 O O . PRO A 1 295 ? 22.631 -16.416 -28.874 1.00 66.88 295 PRO A O 1
ATOM 2388 N N . GLY A 1 296 ? 22.278 -17.608 -30.744 1.00 64.50 296 GLY A N 1
ATOM 2389 C CA . GLY A 1 296 ? 22.582 -18.912 -30.144 1.00 64.50 296 GLY A CA 1
ATOM 2390 C C . GLY A 1 296 ? 21.462 -19.544 -29.304 1.00 64.50 296 GLY A C 1
ATOM 2391 O O . GLY A 1 296 ? 21.694 -20.585 -28.693 1.00 64.50 296 GLY A O 1
ATOM 2392 N N . ARG A 1 297 ? 20.247 -18.972 -29.268 1.00 63.28 297 ARG A N 1
ATOM 2393 C CA . ARG A 1 297 ? 19.061 -19.605 -28.659 1.00 63.28 297 ARG A CA 1
ATOM 2394 C C . ARG A 1 297 ? 17.893 -19.654 -29.643 1.00 63.28 297 ARG A C 1
ATOM 2396 O O . ARG A 1 297 ? 17.736 -18.777 -30.485 1.00 63.28 297 ARG A O 1
ATOM 2403 N N . SER A 1 298 ? 17.067 -20.695 -29.532 1.00 63.06 298 SER A N 1
ATOM 2404 C CA . SER A 1 298 ? 15.813 -20.805 -30.284 1.00 63.06 298 SER A CA 1
ATOM 2405 C C . SER A 1 298 ? 14.841 -19.678 -29.918 1.00 63.06 298 SER A C 1
ATOM 2407 O O . SER A 1 298 ? 14.933 -19.109 -28.830 1.00 63.06 298 SER A O 1
ATOM 2409 N N . HIS A 1 299 ? 13.906 -19.385 -30.828 1.00 66.44 299 HIS A N 1
ATOM 2410 C CA . HIS A 1 299 ? 12.844 -18.390 -30.658 1.00 66.44 299 HIS A CA 1
ATOM 2411 C C . HIS A 1 299 ? 12.151 -18.533 -29.296 1.00 66.44 299 HIS A C 1
ATOM 2413 O O . HIS A 1 299 ? 11.692 -19.621 -28.942 1.00 66.44 299 HIS A O 1
ATOM 2419 N N . LEU A 1 300 ? 12.088 -17.436 -28.543 1.00 68.25 300 LEU A N 1
ATOM 2420 C CA . LEU A 1 300 ? 11.437 -17.374 -27.243 1.00 68.25 300 LEU A CA 1
ATOM 2421 C C . LEU A 1 300 ? 10.310 -16.343 -27.310 1.00 68.25 300 LEU A C 1
ATOM 2423 O O . LEU A 1 300 ? 10.509 -15.194 -27.703 1.00 68.25 300 LEU A O 1
ATOM 2427 N N . GLU A 1 301 ? 9.122 -16.766 -26.898 1.00 67.44 301 GLU A N 1
ATOM 2428 C CA . GLU A 1 301 ? 7.992 -15.870 -26.679 1.00 67.44 301 GLU A CA 1
ATOM 2429 C C . GLU A 1 301 ? 7.945 -15.517 -25.194 1.00 67.44 301 GLU A C 1
ATOM 2431 O O . GLU A 1 301 ? 8.010 -16.393 -24.328 1.00 67.44 301 GLU A O 1
ATOM 2436 N N . SER A 1 302 ? 7.850 -14.227 -24.884 1.00 65.88 302 SER A N 1
ATOM 2437 C CA . SER A 1 302 ? 7.597 -13.752 -23.529 1.00 65.88 302 SER A CA 1
ATOM 2438 C C . SER A 1 302 ? 6.386 -12.842 -23.533 1.00 65.88 302 SER A C 1
ATOM 2440 O O . SER A 1 302 ? 6.327 -11.837 -24.240 1.00 65.88 302 SER A O 1
ATOM 2442 N N . ARG A 1 303 ? 5.419 -13.186 -22.689 1.00 58.75 303 ARG A N 1
ATOM 2443 C CA . ARG A 1 303 ? 4.304 -12.309 -22.363 1.00 58.75 303 ARG A CA 1
ATOM 2444 C C . ARG A 1 303 ? 4.616 -11.626 -21.043 1.00 58.75 303 ARG A C 1
ATOM 2446 O O . ARG A 1 303 ? 4.554 -12.242 -19.980 1.00 58.75 303 ARG A O 1
ATOM 2453 N N . SER A 1 304 ? 4.926 -10.341 -21.129 1.00 58.78 304 SER A N 1
ATOM 2454 C CA . SER A 1 304 ? 5.096 -9.472 -19.976 1.00 58.78 304 SER A CA 1
ATOM 2455 C C . SER A 1 304 ? 3.754 -8.827 -19.638 1.00 58.78 304 SER A C 1
ATOM 2457 O O . SER A 1 304 ? 3.083 -8.239 -20.490 1.00 58.78 304 SER A O 1
ATOM 2459 N N . LYS A 1 305 ? 3.337 -8.935 -18.378 1.00 51.50 305 LYS A N 1
ATOM 2460 C CA . LYS A 1 305 ? 2.267 -8.099 -17.835 1.00 51.50 305 LYS A CA 1
ATOM 2461 C C . LYS A 1 305 ? 2.927 -7.035 -16.981 1.00 51.50 305 LYS A C 1
ATOM 2463 O O . LYS A 1 305 ? 3.628 -7.368 -16.031 1.00 51.50 305 LYS A O 1
ATOM 2468 N N . SER A 1 306 ? 2.713 -5.767 -17.320 1.00 48.16 306 SER A N 1
ATOM 2469 C CA . SER A 1 306 ? 3.128 -4.692 -16.430 1.00 48.16 306 SER A CA 1
ATOM 2470 C C . SER A 1 306 ? 2.126 -4.598 -15.286 1.00 48.16 306 SER A C 1
ATOM 2472 O O . SER A 1 306 ? 0.970 -4.224 -15.494 1.00 48.16 306 SER A O 1
ATOM 2474 N N . GLU A 1 307 ? 2.563 -4.914 -14.075 1.00 45.78 307 GLU A N 1
ATOM 2475 C CA . GLU A 1 307 ? 1.834 -4.543 -12.869 1.00 45.78 307 GLU A CA 1
ATOM 2476 C C . GLU A 1 307 ? 2.284 -3.137 -12.469 1.00 45.78 307 GLU A C 1
ATOM 2478 O O . GLU A 1 307 ? 3.358 -2.924 -11.915 1.00 45.78 307 GLU A O 1
ATOM 2483 N N . GLN A 1 308 ? 1.487 -2.129 -12.827 1.00 42.44 308 GLN A N 1
ATOM 2484 C CA . GLN A 1 308 ? 1.769 -0.746 -12.454 1.00 42.44 308 GLN A CA 1
ATOM 2485 C C . GLN A 1 308 ? 1.357 -0.513 -11.002 1.00 42.44 308 GLN A C 1
ATOM 2487 O O . GLN A 1 308 ? 0.244 -0.079 -10.730 1.00 42.44 308 GLN A O 1
ATOM 2492 N N . SER A 1 309 ? 2.256 -0.753 -10.060 1.00 42.72 309 SER A N 1
ATOM 2493 C CA . SER A 1 309 ? 2.078 -0.361 -8.663 1.00 42.72 309 SER A CA 1
ATOM 2494 C C . SER A 1 309 ? 2.383 1.134 -8.481 1.00 42.72 309 SER A C 1
ATOM 2496 O O . SER A 1 309 ? 3.532 1.565 -8.573 1.00 42.72 309 SER A O 1
ATOM 2498 N N . ASN A 1 310 ? 1.361 1.955 -8.220 1.00 40.59 310 ASN A N 1
ATOM 2499 C CA . ASN A 1 310 ? 1.534 3.375 -7.897 1.00 40.59 310 ASN A CA 1
ATOM 2500 C C . ASN A 1 310 ? 1.992 3.537 -6.439 1.00 40.59 310 ASN A C 1
ATOM 2502 O O . ASN A 1 310 ? 1.208 3.909 -5.561 1.00 40.59 310 ASN A O 1
ATOM 2506 N N . TRP A 1 311 ? 3.272 3.281 -6.172 1.00 44.19 311 TRP A N 1
ATOM 2507 C CA . TRP A 1 311 ? 3.873 3.601 -4.882 1.00 44.19 311 TRP A CA 1
ATOM 2508 C C . TRP A 1 311 ? 4.052 5.117 -4.780 1.00 44.19 311 TRP A C 1
ATOM 2510 O O . TRP A 1 311 ? 4.982 5.695 -5.336 1.00 44.19 311 TRP A O 1
ATOM 2520 N N . LYS A 1 312 ? 3.165 5.795 -4.049 1.00 39.88 312 LYS A N 1
ATOM 2521 C CA . LYS A 1 312 ? 3.496 7.122 -3.524 1.00 39.88 312 LYS A CA 1
ATOM 2522 C C . LYS A 1 312 ? 4.412 6.930 -2.325 1.00 39.88 312 LYS A C 1
ATOM 2524 O O . LYS A 1 312 ? 3.938 6.881 -1.193 1.00 39.88 312 LYS A O 1
ATOM 2529 N N . VAL A 1 313 ? 5.711 6.805 -2.579 1.00 38.88 313 VAL A N 1
ATOM 2530 C CA . VAL A 1 313 ? 6.703 6.980 -1.520 1.00 38.88 313 VAL A CA 1
ATOM 2531 C C . VAL A 1 313 ? 6.687 8.471 -1.192 1.00 38.88 313 VAL A C 1
ATOM 2533 O O . VAL A 1 313 ? 7.112 9.289 -2.001 1.00 38.88 313 VAL A O 1
ATOM 2536 N N . GLY A 1 314 ? 5.992 8.847 -0.116 1.00 34.72 314 GLY A N 1
ATOM 2537 C CA . GLY A 1 314 ? 5.707 10.252 0.179 1.00 34.72 314 GLY A CA 1
ATOM 2538 C C . GLY A 1 314 ? 6.991 11.059 0.317 1.00 34.72 314 GLY A C 1
ATOM 2539 O O . GLY A 1 314 ? 7.811 10.659 1.125 1.00 34.72 314 GLY A O 1
ATOM 2540 N N . ASP A 1 315 ? 7.130 12.141 -0.464 1.00 33.38 315 ASP A N 1
ATOM 2541 C CA . ASP A 1 315 ? 8.105 13.261 -0.452 1.00 33.38 315 ASP A CA 1
ATOM 2542 C C . ASP A 1 315 ? 9.575 12.991 -0.060 1.00 33.38 315 ASP A C 1
ATOM 2544 O O . ASP A 1 315 ? 10.384 13.905 0.074 1.00 33.38 315 ASP A O 1
ATOM 2548 N N . GLY A 1 316 ? 9.953 11.733 0.068 1.00 36.94 316 GLY A N 1
ATOM 2549 C CA . GLY A 1 316 ? 11.265 11.237 0.396 1.00 36.94 316 GLY A CA 1
ATOM 2550 C C . GLY A 1 316 ? 11.390 9.895 -0.291 1.00 36.94 316 GLY A C 1
ATOM 2551 O O . GLY A 1 316 ? 10.524 9.029 -0.154 1.00 36.94 316 GLY A O 1
ATOM 2552 N N . LEU A 1 317 ? 12.457 9.748 -1.069 1.00 32.72 317 LEU A N 1
ATOM 2553 C CA . LEU A 1 317 ? 12.880 8.461 -1.600 1.00 32.72 317 LEU A CA 1
ATOM 2554 C C . LEU A 1 317 ? 12.816 7.417 -0.471 1.00 32.72 317 LEU A C 1
ATOM 2556 O O . LEU A 1 317 ? 13.138 7.751 0.679 1.00 32.72 317 LEU A O 1
ATOM 2560 N N . PRO A 1 318 ? 12.409 6.167 -0.754 1.00 38.47 318 PRO A N 1
ATOM 2561 C CA . PRO A 1 318 ? 12.563 5.119 0.241 1.00 38.47 318 PRO A CA 1
ATOM 2562 C C . PRO A 1 318 ? 14.045 5.114 0.649 1.00 38.47 318 PRO A C 1
ATOM 2564 O O . PRO A 1 318 ? 14.899 5.353 -0.212 1.00 38.47 318 PRO A O 1
ATOM 2567 N N . PRO A 1 319 ? 14.378 4.933 1.941 1.00 38.28 319 PRO A N 1
ATOM 2568 C CA . PRO A 1 319 ? 15.770 4.907 2.363 1.00 38.28 319 PRO A CA 1
ATOM 2569 C C . PRO A 1 319 ? 16.529 3.930 1.462 1.00 38.28 319 PRO A C 1
ATOM 2571 O O . PRO A 1 319 ? 16.137 2.769 1.356 1.00 38.28 319 PRO A O 1
ATOM 2574 N N . GLN A 1 320 ? 17.583 4.425 0.802 1.00 41.97 320 GLN A N 1
ATOM 2575 C CA . GLN A 1 320 ? 18.436 3.661 -0.123 1.00 41.97 320 GLN A CA 1
ATOM 2576 C C . GLN A 1 320 ? 19.097 2.439 0.543 1.00 41.97 320 GLN A C 1
ATOM 2578 O O . GLN A 1 320 ? 19.647 1.578 -0.139 1.00 41.97 320 GLN A O 1
ATOM 2583 N N . ASP A 1 321 ? 18.981 2.326 1.865 1.00 40.22 321 ASP A N 1
ATOM 2584 C CA . ASP A 1 321 ? 19.340 1.158 2.654 1.00 40.22 321 ASP A CA 1
ATOM 2585 C C . ASP A 1 321 ? 18.307 0.030 2.461 1.00 40.22 321 ASP A C 1
ATOM 2587 O O . ASP A 1 321 ? 17.499 -0.283 3.343 1.00 40.22 321 ASP A O 1
ATOM 2591 N N . CYS A 1 322 ? 18.376 -0.634 1.306 1.00 41.12 322 CYS A N 1
ATOM 2592 C CA . CYS A 1 322 ? 17.970 -2.031 1.183 1.00 41.12 322 CYS A CA 1
ATOM 2593 C C . CYS A 1 322 ? 19.000 -2.869 1.948 1.00 41.12 322 CYS A C 1
ATOM 2595 O O . CYS A 1 322 ? 19.944 -3.395 1.368 1.00 41.12 322 CYS A O 1
ATOM 2597 N N . ARG A 1 323 ? 18.891 -2.927 3.279 1.00 35.06 323 ARG A N 1
ATOM 2598 C CA . ARG A 1 323 ? 19.696 -3.879 4.049 1.00 35.06 323 ARG A CA 1
ATOM 2599 C C . ARG A 1 323 ? 19.019 -5.245 3.983 1.00 35.06 323 ARG A C 1
ATOM 2601 O O . ARG A 1 323 ? 17.828 -5.309 4.297 1.00 35.06 323 ARG A O 1
ATOM 2608 N N . PRO A 1 324 ? 19.743 -6.312 3.610 1.00 38.03 324 PRO A N 1
ATOM 2609 C CA . PRO A 1 324 ? 19.216 -7.664 3.707 1.00 38.03 324 PRO A CA 1
ATOM 2610 C C . PRO A 1 324 ? 18.850 -7.959 5.169 1.00 38.03 324 PRO A C 1
ATOM 2612 O O . PRO A 1 324 ? 19.624 -7.645 6.079 1.00 38.03 324 PRO A O 1
ATOM 2615 N N . GLY A 1 325 ? 17.641 -8.487 5.371 1.00 34.88 325 GLY A N 1
ATOM 2616 C CA . GLY A 1 325 ? 17.168 -9.023 6.649 1.00 34.88 325 GLY A CA 1
ATOM 2617 C C . GLY A 1 325 ? 17.615 -10.458 6.869 1.00 34.88 325 GLY A C 1
ATOM 2618 O O . GLY A 1 325 ? 17.795 -11.174 5.857 1.00 34.88 325 GLY A O 1
#

Radius of gyration: 37.63 Å; chains: 1; bounding box: 88×67×100 Å

Sequence (325 aa):
MAFRCTARAVLRHQQTRRSLHHRLRRNRSPSQRSRRKVSRQLSLNRLQRVNQGVFHAVAMLLAYFGFMAAQAVWIYFYVDTSVHPIPPKFINSTKARWSAYVAFMYVFGALLSFFNFFLWGSIAMVAVCRCEFRENFGKFGNVLFCIVILPIAWWMFVYPAFGAKIILPPVQRRAFFHDCDSWAAQVVLDARGYRDPGSVVNTAIFTTSRDNSPLFSFDLVQNDSSFANFHFRKFDASESTLNSSLVPVVRSISYDFVKHSVNGTCVTPDGSNDTCLNGSFNLVNFSLDLNYTLPGRSHLESRSKSEQSNWKVGDGLPPQDCRPG

Foldseek 3Di:
DPPPPPVVVVVVVVVVVVVVVVVVVVPDDPVVVVVVVVVVVVVVVVVVVVVVVVVVVVVVVVVLVVLVVVLVVLLVCLLCCLLQVPPPDPQVPDPVSVVVSLVVQQVSLQVQLVVLCVVLVVVVCCCVVDCVNCVPCNPNSVVCCCVPSVVVSVCSNCCSNCVSVVPNVVSNVVSVLVVLVPDQKDWDWACDDPPDPPPDFTKIFIAGSAPRQTAFMWTWDDPDPFKIKTATDDGPDPPVPDDPVPPDQWGMWMAGNVQQKIWTWGQEPVRDTDTFKIWGADPVQRKIWIWGDDHPDDIDTDIDHDRDNPDCPDPDDDPPPPDDD

Secondary structure (DSSP, 8-state):
--SSSHHHHHHHHHHHHHHHHHHTTTT--HHHHHHHHHHHHHHHHHHHHHHHHHHHHHHHHHHHHHHHHHHHHHHHHHHHHHH--SSPPGGGSSHHHHHHHHHHHHHHHHHHHHHHHHHHHHHHHHHHHSTHHHHHHHHHHHHHHHHHHHHHHHHHHHHHHHHHHHHHHHHHHHHHHHHHTT-SEEEEEEPPPTTS-TT--EEEEEEETTT--EEEEEEEEEEETTEEEEEEEEESS-GGGS-TTTS--EEEEEEETTTTEEEEEEE-TTS-EEEEEEEEEETTTTEEEEEE--TTS--EEEEEE---------SS---S-----

pLDDT: mean 77.22, std 15.47, range [32.72, 93.88]